Protein AF-0000000078754765 (afdb_homodimer)

Organism: Turneriella parva (strain ATCC BAA-1111 / DSM 21527 / NCTC 11395 / H) (NCBI:txid869212)

Foldseek 3Di:
DEEEEAQQLVCCCLPVVDPVNDDPPPYAYAYEPVNLVVNLVVLVVCVVVVVDDPVCSVVSNVVVVVVVVRYHYDYQDPQLQVQLVDDAPDDDDSRLSSRLSVQVVCCVVVVDQYEYEHPDPRSCVRNVVVVHHYD/DEEEEAQQLVCCCLVVVDPPNDDPPPYAYAFEPVNLVVNLVVLVVCVVVVVDDPVCSVVSNVVVVVVVVRYHYDYQDPQLQVQLVDDAPDDDDSSLSSRLSVQVVCCVVVVDQYEYEHPDPRSCVRNVVVVHHYD

Secondary structure (DSSP, 8-state):
-EEEE-HHHHHHHHHH--GGGPPPTTPEEEEETHHHHHHHHHHHHHHHTTSS-HHHHHHHHHHHHHHHTTSEEEP--HHHHHHHHSPPSS---HHHHHHHHHHHHHHHHHTS-EEEE-S-HHHHHHHHHTT-EE-/-EEEE-HHHHHHHHHH--GGGPPPTTPEEEEETHHHHHHHHHHHHHHHTTSS-HHHHHHHHHHHHHHHTTSEEEP--HHHHHHHHSPPSS---HHHHHHHHHHHHHHHHHTS-EEEE-S-HHHHHHHHHTT-EE-

pLDDT: mean 93.88, std 7.84, range [54.88, 98.81]

Nearest PDB structures (foldseek):
  2fe1-assembly1_A-2  TM=8.273E-01  e=2.161E-06  Pyrobaculum aerophilum str. IM2
  5ed0-assembly2_B  TM=6.847E-01  e=3.605E-04  Shigella flexneri
  8rdd-assembly1_B  TM=5.876E-01  e=6.780E-04  Saccharomyces cerevisiae S288C
  8rd3-assembly1_B  TM=5.410E-01  e=1.541E-03  Saccharomyces cerevisiae S288C
  7vwo-assembly3_I  TM=6.735E-01  e=4.116E-02  Mycobacterium tuberculosis H37Rv

Solvent-accessible surface area (backbone atoms only — not comparable to full-atom values): 14504 Å² total; per-residue (Å²): 96,40,32,32,49,45,47,57,33,52,50,43,37,70,74,60,70,44,74,85,65,64,71,65,88,82,44,47,43,32,36,44,55,60,39,56,20,44,47,41,31,51,50,43,43,36,40,74,67,63,74,42,52,75,68,50,49,54,52,51,51,54,50,49,51,58,54,53,73,68,38,50,65,34,74,56,42,68,68,36,48,52,50,28,36,47,87,63,98,50,78,52,53,52,71,50,24,44,52,49,29,45,49,52,50,49,31,65,74,67,69,49,77,43,31,37,32,51,72,43,67,68,54,48,52,48,37,45,76,70,72,34,46,69,82,96,40,33,33,49,44,47,55,34,53,50,43,39,69,72,59,69,44,76,84,67,65,70,64,89,82,45,47,42,31,37,42,55,60,38,56,19,42,46,42,30,52,50,45,43,36,40,75,68,62,75,41,51,72,68,51,50,53,52,50,52,52,51,49,52,58,53,55,74,67,37,50,66,35,74,56,42,67,69,35,48,52,49,28,36,46,88,62,99,51,79,53,53,53,70,50,26,42,52,49,29,45,50,52,48,48,29,63,74,66,70,50,78,44,31,38,32,50,71,42,66,68,55,45,52,46,38,44,75,70,72,33,47,70,82

Sequence (270 aa):
MKVYIDSSWLLRVMLRQSTVAALPPGAEVYSSLLLNVECRRTLDRHHQRRLISDESYVSIGQQLQQYLDQVNMLDLSSDIVSRAAEPFFLPVGTLDALHLATALKIREVENEVLHLATFDDELALVARAHDLRVIMKVYIDSSWLLRVMLRQSTVAALPPGAEVYSSLLLNVECRRTLDRHHQRRLISDESYVSIGQQLQQYLDQVNMLDLSSDIVSRAAEPFFLPVGTLDALHLATALKIREVENEVLHLATFDDELALVARAHDLRVI

InterPro domains:
  IPR002716 PIN domain [PF01850] (4-128)
  IPR029060 PIN-like domain superfamily [SSF88723] (1-124)

Structure (mmCIF, N/CA/C/O backbone):
data_AF-0000000078754765-model_v1
#
loop_
_entity.id
_entity.type
_entity.pdbx_description
1 polymer 'PIN domain-containing protein'
#
loop_
_atom_site.group_PDB
_atom_site.id
_atom_site.type_symbol
_atom_site.label_atom_id
_atom_site.label_alt_id
_atom_site.label_comp_id
_atom_site.label_asym_id
_atom_site.label_entity_id
_atom_site.label_seq_id
_atom_site.pdbx_PDB_ins_code
_atom_site.Cartn_x
_atom_site.Cartn_y
_atom_site.Cartn_z
_atom_site.occupancy
_atom_site.B_iso_or_equiv
_atom_site.auth_seq_id
_atom_site.auth_comp_id
_atom_site.auth_asym_id
_atom_site.auth_atom_id
_atom_site.pdbx_PDB_model_num
ATOM 1 N N . MET A 1 1 ? 5.602 -26.781 -5.543 1 93.12 1 MET A N 1
ATOM 2 C CA . MET A 1 1 ? 5.875 -25.484 -6.164 1 93.12 1 MET A CA 1
ATOM 3 C C . MET A 1 1 ? 5.352 -24.344 -5.297 1 93.12 1 MET A C 1
ATOM 5 O O . MET A 1 1 ? 4.258 -24.438 -4.738 1 93.12 1 MET A O 1
ATOM 9 N N . LYS A 1 2 ? 6.219 -23.422 -4.934 1 96.44 2 LYS A N 1
ATOM 10 C CA . LYS A 1 2 ? 5.781 -22.266 -4.156 1 96.44 2 LYS A CA 1
ATOM 11 C C . LYS A 1 2 ? 5.461 -21.094 -5.062 1 96.44 2 LYS A C 1
ATOM 13 O O . LYS A 1 2 ? 6.242 -20.766 -5.961 1 96.44 2 LYS A O 1
ATOM 18 N N . VAL A 1 3 ? 4.258 -20.469 -4.805 1 97 3 VAL A N 1
ATOM 19 C CA . VAL A 1 3 ? 3.789 -19.422 -5.699 1 97 3 VAL A CA 1
ATOM 20 C C . VAL A 1 3 ? 3.346 -18.203 -4.879 1 97 3 VAL A C 1
ATOM 22 O O . VAL A 1 3 ? 2.641 -18.359 -3.877 1 97 3 VAL A O 1
ATOM 25 N N . TYR A 1 4 ? 3.818 -17.141 -5.254 1 98.25 4 TYR A N 1
ATOM 26 C CA . TYR A 1 4 ? 3.303 -15.867 -4.746 1 98.25 4 TYR A CA 1
ATOM 27 C C . TYR A 1 4 ? 2.271 -15.281 -5.703 1 98.25 4 TYR A C 1
ATOM 29 O O . TYR A 1 4 ? 2.512 -15.188 -6.906 1 98.25 4 TYR A O 1
ATOM 37 N N . ILE A 1 5 ? 1.12 -14.852 -5.164 1 97.56 5 ILE A N 1
ATOM 38 C CA . ILE A 1 5 ? 0.094 -14.266 -6.02 1 97.56 5 ILE A CA 1
ATOM 39 C C . ILE A 1 5 ? -0.156 -12.82 -5.613 1 97.56 5 ILE A C 1
ATOM 41 O O . ILE A 1 5 ? -0.096 -12.477 -4.43 1 97.56 5 ILE A O 1
ATOM 45 N N . ASP A 1 6 ? -0.347 -11.938 -6.609 1 97.62 6 ASP A N 1
ATOM 46 C CA . ASP A 1 6 ? -0.77 -10.57 -6.336 1 97.62 6 ASP A CA 1
ATOM 47 C C . ASP A 1 6 ? -2.252 -10.375 -6.648 1 97.62 6 ASP A C 1
ATOM 49 O O . ASP A 1 6 ? -2.953 -11.344 -6.961 1 97.62 6 ASP A O 1
ATOM 53 N N . SER A 1 7 ? -2.732 -9.156 -6.57 1 97.06 7 SER A N 1
ATOM 54 C CA . SER A 1 7 ? -4.164 -8.906 -6.699 1 97.06 7 SER A CA 1
ATOM 55 C C . SER A 1 7 ? -4.625 -9.062 -8.141 1 97.06 7 SER A C 1
ATOM 57 O O . SER A 1 7 ? -5.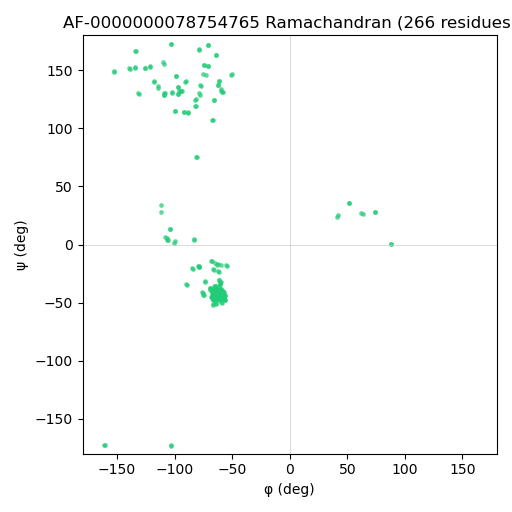762 -9.469 -8.398 1 97.06 7 SER A O 1
ATOM 59 N N . SER A 1 8 ? -3.746 -8.758 -9.078 1 95.62 8 SER A N 1
ATOM 60 C CA . SER A 1 8 ? -4.148 -8.914 -10.469 1 95.62 8 SER A CA 1
ATOM 61 C C . SER A 1 8 ? -4.449 -10.375 -10.797 1 95.62 8 SER A C 1
ATOM 63 O O . SER A 1 8 ? -5.375 -10.664 -11.555 1 95.62 8 SER A O 1
ATOM 65 N N . TRP A 1 9 ? -3.691 -11.281 -10.289 1 95.62 9 TRP A N 1
ATOM 66 C CA . TRP A 1 9 ? -3.916 -12.711 -10.5 1 95.62 9 TRP A CA 1
ATOM 67 C C . TRP A 1 9 ? -5.207 -13.164 -9.828 1 95.62 9 TRP A C 1
ATOM 69 O O . TRP A 1 9 ? -6.059 -13.789 -10.461 1 95.62 9 TRP A O 1
ATOM 79 N N . LEU A 1 10 ? -5.363 -12.852 -8.562 1 94.75 10 LEU A N 1
ATOM 80 C CA . LEU A 1 10 ? -6.504 -13.344 -7.797 1 94.75 10 LEU A CA 1
ATOM 81 C C . LEU A 1 10 ? -7.809 -12.789 -8.359 1 94.75 10 LEU A C 1
ATOM 83 O O . LEU A 1 10 ? -8.789 -13.523 -8.5 1 94.75 10 LEU A O 1
ATOM 87 N N . LEU A 1 11 ? -7.852 -11.516 -8.688 1 93 11 LEU A N 1
ATOM 88 C CA . LEU A 1 11 ? -9.062 -10.891 -9.203 1 93 11 LEU A CA 1
ATOM 89 C C . LEU A 1 11 ? -9.445 -11.484 -10.555 1 93 11 LEU A C 1
ATOM 91 O O . LEU A 1 11 ? -10.633 -11.633 -10.859 1 93 11 LEU A O 1
ATOM 95 N N . ARG A 1 12 ? -8.414 -11.742 -11.328 1 90.19 12 ARG A N 1
ATOM 96 C CA . ARG A 1 12 ? -8.711 -12.391 -12.602 1 90.19 12 ARG A CA 1
ATOM 97 C C . ARG A 1 12 ? -9.352 -13.758 -12.383 1 90.19 12 ARG A C 1
ATOM 99 O O . ARG A 1 12 ? -10.312 -14.109 -13.07 1 90.19 12 ARG A O 1
ATOM 106 N N . VAL A 1 13 ? -8.812 -14.531 -11.484 1 87.31 13 VAL A N 1
ATOM 107 C CA . VAL A 1 13 ? -9.336 -15.859 -11.18 1 87.31 13 VAL A CA 1
ATOM 108 C C . VAL A 1 13 ? -10.773 -15.742 -10.672 1 87.31 13 VAL A C 1
ATOM 110 O O . VAL A 1 13 ? -11.648 -16.5 -11.094 1 87.31 13 VAL A O 1
ATOM 113 N N . MET A 1 14 ? -11.039 -14.797 -9.844 1 84.25 14 MET A N 1
ATOM 114 C CA . MET A 1 14 ? -12.344 -14.648 -9.203 1 84.25 14 MET A CA 1
ATOM 115 C C . MET A 1 14 ? -13.375 -14.078 -10.172 1 84.25 14 MET A C 1
ATOM 117 O O . MET A 1 14 ? -14.531 -14.508 -10.18 1 84.25 14 MET A O 1
ATOM 121 N N . LEU A 1 15 ? -13.031 -13.117 -10.992 1 80.81 15 LEU A N 1
ATOM 122 C CA . LEU A 1 15 ? -13.984 -12.383 -11.812 1 80.81 15 LEU A CA 1
ATOM 123 C C . LEU A 1 15 ? -14.172 -13.062 -13.164 1 80.81 15 LEU A C 1
ATOM 125 O O . LEU A 1 15 ? -15.242 -12.961 -13.773 1 80.81 15 LEU A O 1
ATOM 129 N N . ARG A 1 16 ? -13.117 -13.688 -13.727 1 73.38 16 ARG A N 1
ATOM 130 C CA . ARG A 1 16 ? -13.25 -14.227 -15.078 1 73.38 16 ARG A CA 1
ATOM 131 C C . ARG A 1 16 ? -13.492 -15.734 -15.039 1 73.38 16 ARG A C 1
ATOM 133 O O . ARG A 1 16 ? -13.844 -16.328 -16.062 1 73.38 16 ARG A O 1
ATOM 140 N N . GLN A 1 17 ? -13.555 -16.25 -13.945 1 64.88 17 GLN A N 1
ATOM 141 C CA . GLN A 1 17 ? -13.719 -17.703 -13.797 1 64.88 17 GLN A CA 1
ATOM 142 C C . GLN A 1 17 ? -12.844 -18.453 -14.789 1 64.88 17 GLN A C 1
ATOM 144 O O . GLN A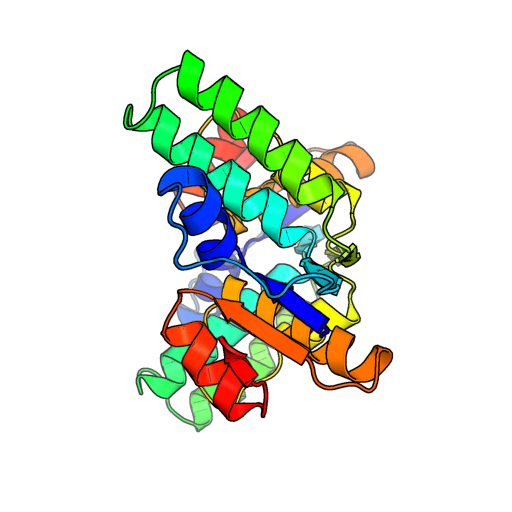 1 17 ? -13.297 -19.406 -15.422 1 64.88 17 GLN A O 1
ATOM 149 N N . SER A 1 18 ? -11.75 -17.672 -15.141 1 60.91 18 SER A N 1
ATOM 150 C CA . SER A 1 18 ? -10.914 -18.188 -16.219 1 60.91 18 SER A CA 1
ATOM 151 C C . SER A 1 18 ? -9.984 -19.281 -15.719 1 60.91 18 SER A C 1
ATOM 153 O O . SER A 1 18 ? -9.5 -19.219 -14.578 1 60.91 18 SER A O 1
ATOM 155 N N . THR A 1 19 ? -9.984 -20.422 -16.469 1 58.34 19 THR A N 1
ATOM 156 C CA . THR A 1 19 ? -9.086 -21.562 -16.266 1 58.34 19 THR A CA 1
ATOM 157 C C . THR A 1 19 ? -7.633 -21.141 -16.484 1 58.34 19 THR A C 1
ATOM 159 O O . THR A 1 19 ? -6.711 -21.859 -16.094 1 58.34 19 THR A O 1
ATOM 162 N N . VAL A 1 20 ? -7.363 -20.047 -17.094 1 55.47 20 VAL A N 1
ATOM 163 C CA . VAL A 1 20 ? -6.023 -19.625 -17.484 1 55.47 20 VAL A CA 1
ATOM 164 C C . VAL A 1 20 ? -5.168 -19.391 -16.234 1 55.47 20 VAL A C 1
ATOM 166 O O . VAL A 1 20 ? -3.955 -19.594 -16.266 1 55.47 20 VAL A O 1
ATOM 169 N N . ALA A 1 21 ? -5.816 -19.281 -15.109 1 61 21 ALA A N 1
ATOM 170 C CA . ALA A 1 21 ? -5.043 -18.844 -13.953 1 61 21 ALA A CA 1
ATOM 171 C C . ALA A 1 21 ? -4.902 -19.953 -12.922 1 61 21 ALA A C 1
ATOM 173 O O . ALA A 1 21 ? -4.582 -19.703 -11.758 1 61 21 ALA A O 1
ATOM 174 N N . ALA A 1 22 ? -4.953 -21.109 -13.508 1 77.12 22 ALA A N 1
ATOM 175 C CA . ALA A 1 22 ? -4.898 -22.203 -12.547 1 77.12 22 ALA A CA 1
ATOM 176 C C . ALA A 1 22 ? -3.461 -22.484 -12.117 1 77.12 22 ALA A C 1
ATOM 178 O O . ALA A 1 22 ? -2.547 -22.469 -12.945 1 77.12 22 ALA A O 1
ATOM 179 N N . LEU A 1 23 ? -3.27 -22.453 -10.789 1 86.62 23 LEU A N 1
ATOM 180 C CA . LEU A 1 23 ? -1.976 -22.828 -10.227 1 86.62 23 LEU A CA 1
ATOM 181 C C . LEU A 1 23 ? -1.794 -24.344 -10.258 1 86.62 23 LEU A C 1
ATOM 183 O O . LEU A 1 23 ? -2.775 -25.094 -10.273 1 86.62 23 LEU A O 1
ATOM 187 N N . PRO A 1 24 ? -0.55 -24.875 -10.453 1 85.12 24 PRO A N 1
ATOM 188 C CA . PRO A 1 24 ? -0.319 -26.328 -10.406 1 85.12 24 PRO A CA 1
ATOM 189 C C . PRO A 1 24 ? -0.904 -26.969 -9.148 1 85.12 24 PRO A C 1
ATOM 191 O O . PRO A 1 24 ? -0.916 -26.359 -8.078 1 85.12 24 PRO A O 1
ATOM 194 N N . PRO A 1 25 ? -1.354 -28.203 -9.359 1 87.88 25 PRO A N 1
ATOM 195 C CA . PRO A 1 25 ? -1.871 -28.906 -8.188 1 87.88 25 PRO A CA 1
ATOM 196 C C . PRO A 1 25 ? -0.832 -29.047 -7.078 1 87.88 25 PRO A C 1
ATOM 198 O O . PRO A 1 25 ? 0.334 -29.344 -7.352 1 87.88 25 PRO A O 1
ATOM 201 N N . GLY A 1 26 ? -1.187 -28.719 -5.848 1 90.81 26 GLY A N 1
ATOM 202 C CA . GLY A 1 26 ? -0.312 -28.875 -4.695 1 90.81 26 GLY A CA 1
ATOM 203 C C . GLY A 1 26 ? 0.581 -27.672 -4.457 1 90.81 26 GLY A C 1
ATOM 204 O O . GLY A 1 26 ? 1.406 -27.688 -3.541 1 90.81 26 GLY A O 1
ATOM 205 N N . ALA A 1 27 ? 0.425 -26.719 -5.277 1 94.12 27 ALA A N 1
ATOM 206 C CA . ALA A 1 27 ? 1.229 -25.516 -5.082 1 94.12 27 ALA A CA 1
ATOM 207 C C . ALA A 1 27 ? 0.952 -24.891 -3.719 1 94.12 27 ALA A C 1
ATOM 209 O O . ALA A 1 27 ? -0.197 -24.828 -3.275 1 94.12 27 ALA A O 1
ATOM 210 N N . GLU A 1 28 ? 1.982 -24.531 -3.014 1 96.56 28 GLU A N 1
ATOM 211 C CA . GLU A 1 28 ? 1.849 -23.703 -1.819 1 96.56 28 GLU A CA 1
ATOM 212 C C . GLU A 1 28 ? 1.755 -22.219 -2.184 1 96.56 28 GLU A C 1
ATOM 214 O O . GLU A 1 28 ? 2.697 -21.656 -2.74 1 96.56 28 GLU A O 1
ATOM 219 N N . VAL A 1 29 ? 0.674 -21.641 -1.828 1 97.12 29 VAL A N 1
ATOM 220 C CA . VAL A 1 29 ? 0.381 -20.281 -2.289 1 97.12 29 VAL A CA 1
ATOM 221 C C . VAL A 1 29 ? 0.662 -19.281 -1.168 1 97.12 29 VAL A C 1
ATOM 223 O O . VAL A 1 29 ? 0.226 -19.484 -0.031 1 97.12 29 VAL A O 1
ATOM 226 N N . TYR A 1 30 ? 1.405 -18.234 -1.509 1 98.25 30 TYR A N 1
ATOM 227 C CA . TYR A 1 30 ? 1.766 -17.156 -0.587 1 98.25 30 TYR A CA 1
ATOM 228 C C . TYR A 1 30 ? 1.273 -15.812 -1.099 1 98.25 30 TYR A C 1
ATOM 230 O O . TYR A 1 30 ? 1.104 -15.625 -2.305 1 98.25 30 TYR A O 1
ATOM 238 N N . SER A 1 31 ? 1.042 -14.938 -0.229 1 98.5 31 SER A N 1
ATOM 239 C CA . SER A 1 31 ? 0.838 -13.523 -0.531 1 98.5 31 SER A CA 1
ATOM 240 C C . SER A 1 31 ? 1.05 -12.656 0.706 1 98.5 31 SER A C 1
ATOM 242 O O . SER A 1 31 ? 1.635 -13.109 1.693 1 98.5 31 SER A O 1
ATOM 244 N N . SER A 1 32 ? 0.737 -11.414 0.57 1 98.38 32 SER A N 1
ATOM 245 C CA . SER A 1 32 ? 0.77 -10.453 1.666 1 98.38 32 SER A CA 1
ATOM 246 C C . SER A 1 32 ? -0.638 -10.039 2.082 1 98.38 32 SER A C 1
ATOM 248 O O . SER A 1 32 ? -1.575 -10.125 1.284 1 98.38 32 SER A O 1
ATOM 250 N N . LEU A 1 33 ? -0.738 -9.602 3.35 1 98.06 33 LEU A N 1
ATOM 251 C CA . LEU A 1 33 ? -2.02 -9.078 3.812 1 98.06 33 LEU A CA 1
ATOM 252 C C . LEU A 1 33 ? -2.518 -7.969 2.893 1 98.06 33 LEU A C 1
ATOM 254 O O . LEU A 1 33 ? -3.715 -7.684 2.852 1 98.06 33 LEU A O 1
ATOM 258 N N . LEU A 1 34 ? -1.624 -7.422 2.119 1 98.56 34 LEU A N 1
ATOM 259 C CA . LEU A 1 34 ? -1.952 -6.387 1.148 1 98.56 34 LEU A CA 1
ATOM 260 C C . LEU A 1 34 ? -2.969 -6.895 0.131 1 98.56 34 LEU A C 1
ATOM 262 O O . LEU A 1 34 ? -3.795 -6.125 -0.366 1 98.56 34 LEU A O 1
ATOM 266 N N . LEU A 1 35 ? -2.926 -8.141 -0.178 1 98.56 35 LEU A N 1
ATOM 267 C CA . LEU A 1 35 ? -3.787 -8.766 -1.176 1 98.56 35 LEU A CA 1
ATOM 268 C C . LEU A 1 35 ? -5.258 -8.547 -0.834 1 98.56 35 LEU A C 1
ATOM 270 O O . LEU A 1 35 ? -6.051 -8.164 -1.697 1 98.56 35 LEU A O 1
ATOM 274 N N . ASN A 1 36 ? -5.57 -8.797 0.422 1 98.19 36 ASN A N 1
ATOM 275 C CA . ASN A 1 36 ? -6.949 -8.617 0.864 1 98.19 36 ASN A CA 1
ATOM 276 C C . ASN A 1 36 ? -7.406 -7.172 0.696 1 98.19 36 ASN A C 1
ATOM 278 O O . ASN A 1 36 ? -8.516 -6.922 0.22 1 98.19 36 ASN A O 1
ATOM 282 N N . VAL A 1 37 ? -6.59 -6.219 1.079 1 98.69 37 VAL A N 1
ATOM 283 C CA . VAL A 1 37 ? -6.93 -4.809 0.956 1 98.69 37 VAL A CA 1
ATOM 284 C C . VAL A 1 37 ? -7.191 -4.465 -0.509 1 98.69 37 VAL A C 1
ATOM 286 O O . VAL A 1 37 ? -8.234 -3.898 -0.843 1 98.69 37 VAL A O 1
ATOM 289 N N . GLU A 1 38 ? -6.293 -4.852 -1.353 1 98.56 38 GLU A N 1
ATOM 290 C CA . GLU A 1 38 ? -6.383 -4.527 -2.773 1 98.56 38 GLU A CA 1
ATOM 291 C C . GLU A 1 38 ? -7.656 -5.102 -3.391 1 98.56 38 GLU A C 1
ATOM 293 O O . GLU A 1 38 ? -8.352 -4.414 -4.141 1 98.56 38 GLU A O 1
ATOM 298 N N . CYS A 1 39 ? -7.938 -6.301 -3.129 1 97.62 39 CYS A N 1
ATOM 299 C CA . CYS A 1 39 ? -9.109 -6.953 -3.709 1 97.62 39 CYS A CA 1
ATOM 300 C C . CYS A 1 39 ? -10.391 -6.328 -3.189 1 97.62 39 CYS A C 1
ATOM 302 O O . CYS A 1 39 ? -11.312 -6.055 -3.963 1 97.62 39 CYS A O 1
ATOM 304 N N . ARG A 1 40 ? -10.43 -6.055 -1.892 1 97.56 40 ARG A N 1
ATOM 305 C CA . ARG A 1 40 ? -11.633 -5.473 -1.302 1 97.56 40 ARG A CA 1
ATOM 306 C C . ARG A 1 40 ? -11.875 -4.062 -1.831 1 97.56 40 ARG A C 1
ATOM 308 O O . ARG A 1 40 ? -13.016 -3.688 -2.117 1 97.56 40 ARG A O 1
ATOM 315 N N . ARG A 1 41 ? -10.781 -3.332 -1.943 1 97.38 41 ARG A N 1
ATOM 316 C CA . ARG A 1 41 ? -10.914 -1.984 -2.486 1 97.38 41 ARG A CA 1
ATOM 317 C C . ARG A 1 41 ? -11.422 -2.021 -3.926 1 97.38 41 ARG A C 1
ATOM 319 O O . ARG A 1 41 ? -12.242 -1.189 -4.324 1 97.38 41 ARG A O 1
ATOM 326 N N . THR A 1 42 ? -10.914 -2.885 -4.727 1 95.88 42 THR A N 1
ATOM 327 C CA . THR A 1 42 ? -11.344 -3.035 -6.109 1 95.88 42 THR A CA 1
ATOM 328 C C . THR A 1 42 ? -12.828 -3.4 -6.176 1 95.88 42 THR A C 1
ATOM 330 O O . THR A 1 42 ? -13.57 -2.836 -6.98 1 95.88 42 THR A O 1
ATOM 333 N N . LEU A 1 43 ? -13.234 -4.316 -5.32 1 94.88 43 LEU A N 1
ATOM 334 C CA . LEU A 1 43 ? -14.633 -4.723 -5.277 1 94.88 43 LEU A CA 1
ATOM 335 C C . LEU A 1 43 ? -15.531 -3.553 -4.887 1 94.88 43 LEU A C 1
ATOM 337 O O . LEU A 1 43 ? -16.594 -3.346 -5.488 1 94.88 43 LEU A O 1
ATOM 341 N N . ASP A 1 44 ? -15.094 -2.77 -3.912 1 95.5 44 ASP A N 1
ATOM 342 C CA . ASP A 1 44 ? -15.836 -1.589 -3.488 1 95.5 44 ASP A CA 1
ATOM 343 C C . ASP A 1 44 ? -16.016 -0.611 -4.645 1 95.5 44 ASP A C 1
ATOM 345 O O . ASP A 1 44 ? -17.125 -0.091 -4.855 1 95.5 44 ASP A O 1
ATOM 349 N N . ARG A 1 45 ? -14.938 -0.429 -5.293 1 94.12 45 ARG A N 1
ATOM 350 C CA . ARG A 1 45 ? -14.977 0.505 -6.414 1 94.12 45 ARG A CA 1
ATOM 351 C C . ARG A 1 45 ? -15.914 0.006 -7.508 1 94.12 45 ARG A C 1
ATOM 353 O O . ARG A 1 45 ? -16.672 0.788 -8.094 1 94.12 45 ARG A O 1
ATOM 360 N N . HIS A 1 46 ? -15.828 -1.255 -7.82 1 93 46 HIS A N 1
ATOM 361 C CA . HIS A 1 46 ? -16.703 -1.84 -8.836 1 93 46 HIS A CA 1
ATOM 362 C C . HIS A 1 46 ? -18.156 -1.741 -8.43 1 93 46 HIS A C 1
ATOM 364 O O . HIS A 1 46 ? -19.031 -1.484 -9.273 1 93 46 HIS A O 1
ATOM 370 N N . HIS A 1 47 ? -18.375 -1.947 -7.156 1 94.38 47 HIS A N 1
ATOM 371 C CA . HIS A 1 47 ? -19.734 -1.858 -6.637 1 94.38 47 HIS A CA 1
ATOM 372 C C . HIS A 1 47 ? -20.25 -0.427 -6.703 1 94.38 47 HIS A C 1
ATOM 374 O O . HIS A 1 47 ? -21.375 -0.192 -7.16 1 94.38 47 HIS A O 1
ATOM 380 N N . GLN A 1 48 ? -19.5 0.493 -6.301 1 92.62 48 GLN A N 1
ATOM 381 C CA . GLN A 1 48 ? -19.875 1.904 -6.324 1 92.62 48 GLN A CA 1
ATOM 382 C C . GLN A 1 48 ? -20.188 2.367 -7.746 1 92.62 48 GLN A C 1
ATOM 384 O O . GLN A 1 48 ? -21.094 3.17 -7.957 1 92.62 48 GLN A O 1
ATOM 389 N N . ARG A 1 49 ? -19.375 1.822 -8.648 1 93.94 49 ARG A N 1
ATOM 390 C CA . ARG A 1 49 ? -19.531 2.203 -10.047 1 93.94 49 ARG A CA 1
ATOM 391 C C . ARG A 1 49 ? -20.641 1.396 -10.711 1 93.94 49 ARG A C 1
ATOM 393 O O . ARG A 1 49 ? -20.828 1.472 -11.93 1 93.94 49 ARG A O 1
ATOM 400 N N . ARG A 1 50 ? -21.328 0.6 -9.984 1 94.75 50 ARG A N 1
ATOM 401 C CA . ARG A 1 50 ? -22.469 -0.201 -10.422 1 94.75 50 ARG A CA 1
ATOM 402 C C . ARG A 1 50 ? -22.062 -1.19 -11.508 1 94.75 50 ARG A C 1
ATOM 404 O O . ARG A 1 50 ? -22.844 -1.508 -12.398 1 94.75 50 ARG A O 1
ATOM 411 N N . LEU A 1 51 ? -20.797 -1.541 -11.453 1 93.31 51 LEU A N 1
ATOM 412 C CA . LEU A 1 51 ? -20.297 -2.561 -12.367 1 93.31 51 LEU A CA 1
ATOM 413 C C . LEU A 1 51 ? -20.672 -3.957 -11.883 1 93.31 51 LEU A C 1
ATOM 415 O O . LEU A 1 51 ? -20.625 -4.922 -12.656 1 93.31 51 LEU A O 1
ATOM 419 N N . ILE A 1 52 ? -21 -4.082 -10.594 1 92.56 52 ILE A N 1
ATOM 420 C CA . ILE A 1 52 ? -21.516 -5.336 -10.047 1 92.56 52 ILE A CA 1
ATOM 421 C C . ILE A 1 52 ? -22.719 -5.051 -9.156 1 92.56 52 ILE A C 1
ATOM 423 O O . ILE A 1 52 ? -22.812 -3.986 -8.547 1 92.56 52 ILE A O 1
ATOM 427 N N . SER A 1 53 ? -23.609 -6.016 -9.047 1 95.5 53 SER A N 1
ATOM 428 C CA . SER A 1 53 ? -24.828 -5.875 -8.242 1 95.5 53 SER A CA 1
ATOM 429 C C . SER A 1 53 ? -24.531 -6.074 -6.758 1 95.5 53 SER A C 1
ATOM 431 O O . SER A 1 53 ? -23.453 -6.559 -6.395 1 95.5 53 SER A O 1
ATOM 433 N N . ASP A 1 54 ? -25.531 -5.707 -5.945 1 95.81 54 ASP A N 1
ATOM 434 C CA . ASP A 1 54 ? -25.422 -5.941 -4.508 1 95.81 54 ASP A CA 1
ATOM 435 C C . ASP A 1 54 ? -25.203 -7.422 -4.207 1 95.81 54 ASP A C 1
ATOM 437 O O . ASP A 1 54 ? -24.375 -7.777 -3.373 1 95.81 54 ASP A O 1
ATOM 441 N N . GLU A 1 55 ? -25.969 -8.219 -4.91 1 95.5 55 GLU A N 1
ATOM 442 C CA . GLU A 1 55 ? -25.875 -9.656 -4.711 1 95.5 55 GLU A CA 1
ATOM 443 C C . GLU A 1 55 ? -24.5 -10.188 -5.113 1 95.5 55 GLU A C 1
ATOM 445 O O . GLU A 1 55 ? -23.922 -11.008 -4.402 1 95.5 55 GLU A O 1
ATOM 450 N N . SER A 1 56 ? -24.016 -9.719 -6.238 1 93.44 56 SER A N 1
ATOM 451 C CA . SER A 1 56 ? -22.688 -10.117 -6.711 1 93.44 56 SER A CA 1
ATOM 452 C C . SER A 1 56 ? -21.594 -9.648 -5.758 1 93.44 56 SER A C 1
ATOM 454 O O . SER A 1 56 ? -20.641 -10.375 -5.504 1 93.44 56 SER A O 1
ATOM 456 N N . TYR A 1 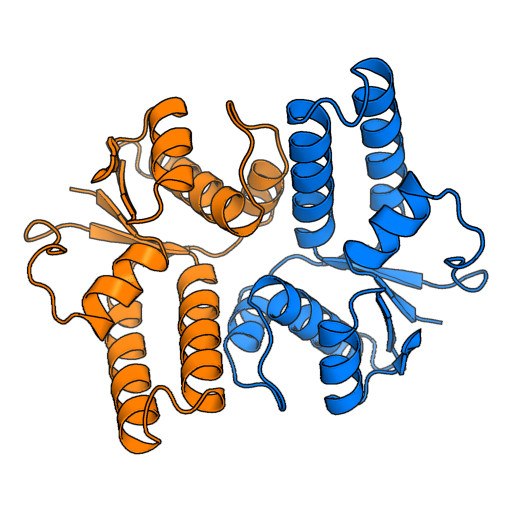57 ? -21.797 -8.453 -5.27 1 94.81 57 TYR A N 1
ATOM 457 C CA . TYR A 1 57 ? -20.844 -7.895 -4.32 1 94.81 57 TYR A CA 1
ATOM 458 C C . TYR A 1 57 ? -20.688 -8.805 -3.107 1 94.81 57 TYR A C 1
ATOM 460 O O . TYR A 1 57 ? -19.562 -9.117 -2.695 1 94.81 57 TYR A O 1
ATOM 468 N N . VAL A 1 58 ? -21.766 -9.242 -2.566 1 94.88 58 VAL A N 1
ATOM 469 C CA . VAL A 1 58 ? -21.766 -10.102 -1.386 1 94.88 58 VAL A CA 1
ATOM 470 C C . VAL A 1 58 ? -21.156 -11.453 -1.732 1 94.88 58 VAL A C 1
ATOM 472 O O . VAL A 1 58 ? -20.281 -11.961 -1.013 1 94.88 58 VAL A O 1
ATOM 475 N N . SER A 1 59 ? -21.594 -12 -2.803 1 95 59 SER A N 1
ATOM 476 C CA . SER A 1 59 ? -21.125 -13.328 -3.215 1 95 59 SER A CA 1
ATOM 477 C C . SER A 1 59 ? -19.641 -13.328 -3.506 1 95 59 SER A C 1
ATOM 479 O O . SER A 1 59 ? -18.906 -14.227 -3.061 1 95 59 SER A O 1
ATOM 481 N N . ILE A 1 60 ? -19.172 -12.32 -4.266 1 94 60 ILE A N 1
ATOM 482 C CA . ILE A 1 60 ? -17.766 -12.234 -4.613 1 94 60 ILE A CA 1
ATOM 483 C C . ILE A 1 60 ? -16.922 -12.016 -3.354 1 94 60 ILE A C 1
ATOM 485 O O . ILE A 1 60 ? -15.836 -12.57 -3.217 1 94 60 ILE A O 1
ATOM 489 N N . GLY A 1 61 ? -17.438 -11.188 -2.463 1 94.94 61 GLY A N 1
ATOM 490 C CA . GLY A 1 61 ? -16.766 -10.969 -1.192 1 94.94 61 GLY A CA 1
ATOM 491 C C . GLY A 1 61 ? -16.578 -12.242 -0.39 1 94.94 61 GLY A C 1
ATOM 492 O O . GLY A 1 61 ? -15.523 -12.445 0.215 1 94.94 61 GLY A O 1
ATOM 493 N N . GLN A 1 62 ? -17.609 -13.062 -0.389 1 95.5 62 GLN A N 1
ATOM 494 C CA . GLN A 1 62 ? -17.531 -14.336 0.316 1 95.5 62 GLN A CA 1
ATOM 495 C C . GLN A 1 62 ? -16.531 -15.273 -0.351 1 95.5 62 GLN A C 1
ATOM 497 O O . GLN A 1 62 ? -15.758 -15.953 0.331 1 95.5 62 GLN A O 1
ATOM 502 N N . GLN A 1 63 ? -16.516 -15.297 -1.616 1 93.69 63 GLN A N 1
ATOM 503 C CA . GLN A 1 63 ? -15.57 -16.109 -2.369 1 93.69 63 GLN A CA 1
ATOM 504 C C . GLN A 1 63 ? -14.133 -15.633 -2.127 1 93.69 63 GLN A C 1
ATOM 506 O O . GLN A 1 63 ? -13.227 -16.453 -1.979 1 93.69 63 GLN A O 1
ATOM 511 N N . LEU A 1 64 ? -13.984 -14.359 -2.123 1 95.75 64 LEU A N 1
ATOM 512 C CA . LEU A 1 64 ? -12.672 -13.789 -1.84 1 95.75 64 LEU A CA 1
ATOM 513 C C . LEU A 1 64 ? -12.148 -14.273 -0.492 1 95.75 64 LEU A C 1
ATOM 515 O O . LEU A 1 64 ? -11 -14.711 -0.391 1 95.75 64 LEU A O 1
ATOM 519 N N . GLN A 1 65 ? -12.984 -14.211 0.506 1 96.19 65 GLN A N 1
ATOM 520 C CA . GLN A 1 65 ? -12.578 -14.648 1.835 1 96.19 65 GLN A CA 1
ATOM 521 C C . GLN A 1 65 ? -12.172 -16.125 1.824 1 96.19 65 GLN A C 1
ATOM 523 O O . GLN A 1 65 ? -11.188 -16.5 2.457 1 96.19 65 GLN A O 1
ATOM 528 N N . GLN A 1 66 ? -12.891 -16.891 1.123 1 94.19 66 GLN A N 1
ATOM 529 C CA . GLN A 1 66 ? -12.586 -18.328 1.019 1 94.19 66 GLN A CA 1
ATOM 530 C C . GLN A 1 66 ? -11.227 -18.547 0.37 1 94.19 66 GLN A C 1
ATOM 532 O O . GLN A 1 66 ? -10.461 -19.422 0.799 1 94.19 66 GLN A O 1
ATOM 537 N N . TYR A 1 67 ? -10.938 -17.766 -0.615 1 92.38 67 TYR A N 1
ATOM 538 C CA . TYR A 1 67 ? -9.641 -17.875 -1.276 1 92.38 67 TYR A CA 1
ATOM 539 C C . TYR A 1 67 ? -8.516 -17.438 -0.349 1 92.38 67 TYR A C 1
ATOM 541 O O . TYR A 1 67 ? -7.496 -18.125 -0.228 1 92.38 67 TYR A O 1
ATOM 549 N N . LEU A 1 68 ? -8.734 -16.344 0.301 1 96.19 68 LEU A N 1
ATOM 550 C CA . LEU A 1 68 ? -7.715 -15.797 1.183 1 96.19 68 LEU A CA 1
ATOM 551 C C . LEU A 1 68 ? -7.383 -16.766 2.309 1 96.19 68 LEU A C 1
ATOM 553 O O . LEU A 1 68 ? -6.234 -16.844 2.758 1 96.19 68 LEU A O 1
ATOM 557 N N . ASP A 1 69 ? -8.359 -17.562 2.732 1 95.88 69 ASP A N 1
ATOM 558 C CA . ASP A 1 69 ? -8.188 -18.516 3.816 1 95.88 69 ASP A CA 1
ATOM 559 C C . ASP A 1 69 ? -7.23 -19.641 3.41 1 95.88 69 ASP A C 1
ATOM 561 O O . ASP A 1 69 ? -6.734 -20.375 4.262 1 95.88 69 ASP A O 1
ATOM 565 N N . GLN A 1 70 ? -6.945 -19.766 2.143 1 93.69 70 GLN A N 1
ATOM 566 C CA . GLN A 1 70 ? -6.125 -20.859 1.627 1 93.69 70 GLN A CA 1
ATOM 567 C C . GLN A 1 70 ? -4.734 -20.359 1.244 1 93.69 70 GLN A C 1
ATOM 569 O O . GLN A 1 70 ? -3.922 -21.125 0.716 1 93.69 70 GLN A O 1
ATOM 574 N N . VAL A 1 71 ? -4.461 -19.141 1.489 1 96.81 71 VAL A N 1
ATOM 575 C CA . VAL A 1 71 ? -3.203 -18.516 1.098 1 96.81 71 VAL A CA 1
ATOM 576 C C . VAL A 1 71 ? -2.348 -18.266 2.336 1 96.81 71 VAL A C 1
ATOM 578 O O . VAL A 1 71 ? -2.854 -17.812 3.367 1 96.81 71 VAL A O 1
ATOM 581 N N . ASN A 1 72 ? -1.083 -18.656 2.322 1 97.75 72 ASN A N 1
ATOM 582 C CA . ASN A 1 72 ? -0.145 -18.234 3.363 1 97.75 72 ASN A CA 1
ATOM 583 C C . ASN A 1 72 ? 0.136 -16.734 3.303 1 97.75 72 ASN A C 1
ATOM 585 O O . ASN A 1 72 ? 0.899 -16.281 2.451 1 97.75 72 ASN A O 1
ATOM 589 N N . MET A 1 73 ? -0.386 -16.031 4.227 1 97.88 73 MET A N 1
ATOM 590 C CA . MET A 1 73 ? -0.331 -14.57 4.203 1 97.88 73 MET A CA 1
ATOM 591 C C . MET A 1 73 ? 0.818 -14.062 5.062 1 97.88 73 MET A C 1
ATOM 593 O O . MET A 1 73 ? 0.959 -14.461 6.223 1 97.88 73 MET A O 1
ATOM 597 N N . LEU A 1 74 ? 1.581 -13.227 4.512 1 98.25 74 LEU A N 1
ATOM 598 C CA . LEU A 1 74 ? 2.607 -12.555 5.297 1 98.25 74 LEU A CA 1
ATOM 599 C C . LEU A 1 74 ? 2.143 -11.156 5.711 1 98.25 74 LEU A C 1
ATOM 601 O O . LEU A 1 74 ? 1.507 -10.453 4.926 1 98.25 74 LEU A O 1
ATOM 605 N N . ASP A 1 75 ? 2.588 -10.797 6.938 1 98.06 75 ASP A N 1
ATOM 606 C CA . ASP A 1 75 ? 2.43 -9.414 7.371 1 98.06 75 ASP A CA 1
ATOM 607 C C . ASP A 1 75 ? 3.369 -8.484 6.598 1 98.06 75 ASP A C 1
ATOM 609 O O . ASP A 1 75 ? 4.395 -8.93 6.074 1 98.06 75 ASP A O 1
ATOM 613 N N . LEU A 1 76 ? 2.916 -7.258 6.52 1 98.25 76 LEU A N 1
ATOM 614 C CA . LEU A 1 76 ? 3.826 -6.234 6.012 1 98.25 76 LEU A CA 1
ATOM 615 C C . LEU A 1 76 ? 4.777 -5.766 7.109 1 98.25 76 LEU A C 1
ATOM 617 O O . LEU A 1 76 ? 4.633 -4.656 7.633 1 98.25 76 LEU A O 1
ATOM 621 N N . SER A 1 77 ? 5.746 -6.617 7.398 1 97.88 77 SER A N 1
ATOM 622 C CA . SER A 1 77 ? 6.715 -6.309 8.445 1 97.88 77 SER A CA 1
ATOM 623 C C . SER A 1 77 ? 7.551 -5.086 8.078 1 97.88 77 SER A C 1
ATOM 625 O O . SER A 1 77 ? 7.602 -4.688 6.914 1 97.88 77 SER A O 1
ATOM 627 N N . SER A 1 78 ? 8.195 -4.531 9.102 1 97.69 78 SER A N 1
ATOM 628 C CA . SER A 1 78 ? 9.016 -3.342 8.875 1 97.69 78 SER A CA 1
ATOM 629 C C . SER A 1 78 ? 10.141 -3.621 7.883 1 97.69 78 SER A C 1
ATOM 631 O O . SER A 1 78 ? 10.508 -2.748 7.098 1 97.69 78 SER A O 1
ATOM 633 N N . ASP A 1 79 ? 10.672 -4.836 7.914 1 97.69 79 ASP A N 1
ATOM 634 C CA . ASP A 1 79 ? 11.75 -5.168 6.984 1 97.69 79 ASP A CA 1
ATOM 635 C C . ASP A 1 79 ? 11.234 -5.246 5.551 1 97.69 79 ASP A C 1
ATOM 637 O O . ASP A 1 79 ? 11.93 -4.855 4.613 1 97.69 79 ASP A O 1
ATOM 641 N N . ILE A 1 80 ? 10.023 -5.766 5.355 1 98.44 80 ILE A N 1
ATOM 642 C CA . ILE A 1 80 ? 9.422 -5.836 4.027 1 98.44 80 ILE A CA 1
ATOM 643 C C . ILE A 1 80 ? 9.141 -4.422 3.516 1 98.44 80 ILE A C 1
ATOM 645 O O . ILE A 1 80 ? 9.453 -4.102 2.367 1 98.44 80 ILE A O 1
ATOM 649 N N . VAL A 1 81 ? 8.578 -3.574 4.348 1 98.56 81 VAL A N 1
ATOM 650 C CA . VAL A 1 81 ? 8.25 -2.209 3.953 1 98.56 81 VAL A CA 1
ATOM 651 C C . VAL A 1 81 ? 9.531 -1.429 3.664 1 98.56 81 VAL A C 1
ATOM 653 O O . VAL A 1 81 ? 9.594 -0.669 2.693 1 98.56 81 VAL A O 1
ATOM 656 N N . SER A 1 82 ? 10.562 -1.652 4.461 1 97.56 82 SER A N 1
ATOM 657 C CA . SER A 1 82 ? 11.852 -1.003 4.234 1 97.56 82 SER A CA 1
ATOM 658 C C . SER A 1 82 ? 12.461 -1.439 2.908 1 97.56 82 SER A C 1
ATOM 660 O O . SER A 1 82 ? 12.992 -0.615 2.164 1 97.56 82 SER A O 1
ATOM 662 N N . ARG A 1 83 ? 12.375 -2.701 2.631 1 98.12 83 ARG A N 1
ATOM 663 C CA . ARG A 1 83 ? 12.891 -3.201 1.362 1 98.12 83 ARG A CA 1
ATOM 664 C C . ARG A 1 83 ? 12.141 -2.584 0.184 1 98.12 83 ARG A C 1
ATOM 666 O O . ARG A 1 83 ? 12.742 -2.299 -0.855 1 98.12 83 ARG A O 1
ATOM 673 N N . ALA A 1 84 ? 10.883 -2.436 0.316 1 98.69 84 ALA A N 1
ATOM 674 C CA . ALA A 1 84 ? 10.062 -1.861 -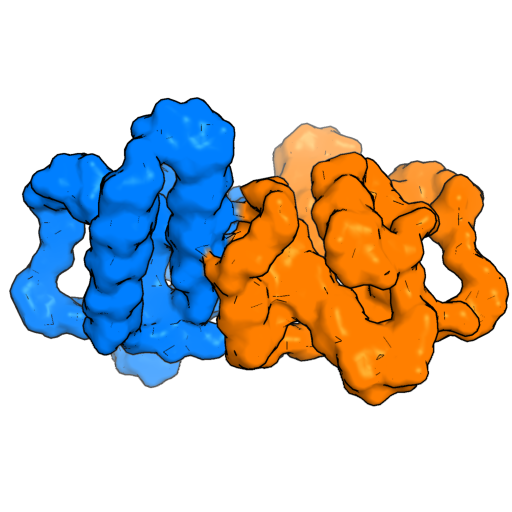0.749 1 98.69 84 ALA A CA 1
ATOM 675 C C . ALA A 1 84 ? 10.477 -0.424 -1.046 1 98.69 84 ALA A C 1
ATOM 677 O O . ALA A 1 84 ? 10.203 0.098 -2.129 1 98.69 84 ALA A O 1
ATOM 678 N N . ALA A 1 85 ? 11.102 0.21 -0.083 1 97.88 85 ALA A N 1
ATOM 679 C CA . ALA A 1 85 ? 11.531 1.596 -0.251 1 97.88 85 ALA A CA 1
ATOM 680 C C . ALA A 1 85 ? 12.883 1.67 -0.953 1 97.88 85 ALA A C 1
ATOM 682 O O . ALA A 1 85 ? 13.266 2.725 -1.465 1 97.88 85 ALA A O 1
ATOM 683 N N . GLU A 1 86 ? 13.625 0.615 -0.933 1 96.81 86 GLU A N 1
ATOM 684 C CA . GLU A 1 86 ? 14.93 0.568 -1.584 1 96.81 86 GLU A CA 1
ATOM 685 C C . GLU A 1 86 ? 14.789 0.467 -3.1 1 96.81 86 GLU A C 1
ATOM 687 O O . GLU A 1 86 ? 13.797 -0.074 -3.602 1 96.81 86 GLU A O 1
ATOM 692 N N . PRO A 1 87 ? 15.773 0.924 -3.801 1 93.88 87 PRO A N 1
ATOM 693 C CA . PRO A 1 87 ? 15.703 0.888 -5.262 1 93.88 87 PRO A CA 1
ATOM 694 C C . PRO A 1 87 ? 15.578 -0.532 -5.812 1 93.88 87 PRO A C 1
ATOM 696 O O . PRO A 1 87 ? 16.188 -1.461 -5.27 1 93.88 87 PRO A O 1
ATOM 699 N N . PHE A 1 88 ? 14.805 -0.674 -6.801 1 94 88 PHE A N 1
ATOM 700 C CA . PHE A 1 88 ? 14.75 -1.869 -7.637 1 94 88 PHE A CA 1
ATOM 701 C C . PHE A 1 88 ? 15.469 -1.636 -8.961 1 94 88 PHE A C 1
ATOM 703 O O . PHE A 1 88 ? 15.867 -0.511 -9.266 1 94 88 PHE A O 1
ATOM 710 N N . PHE A 1 89 ? 15.625 -2.643 -9.734 1 90.75 89 PHE A N 1
ATOM 711 C CA . PHE A 1 89 ? 16.344 -2.537 -11 1 90.75 89 PHE A CA 1
ATOM 712 C C . PHE A 1 89 ? 15.602 -1.618 -11.961 1 90.75 89 PHE A C 1
ATOM 714 O O . PHE A 1 89 ? 16.234 -0.892 -12.734 1 90.75 89 PHE A O 1
ATOM 721 N N . LEU A 1 90 ? 14.281 -1.671 -11.898 1 91.31 90 LEU A N 1
ATOM 722 C CA . LEU A 1 90 ? 13.391 -0.807 -12.672 1 91.31 90 LEU A CA 1
ATOM 723 C C . LEU A 1 90 ? 12.406 -0.091 -11.75 1 91.31 90 LEU A C 1
ATOM 725 O O . LEU A 1 90 ? 12.078 -0.592 -10.68 1 91.31 90 LEU A O 1
ATOM 729 N N . PRO A 1 91 ? 12 1.061 -12.219 1 90.94 91 PRO A N 1
ATOM 730 C CA . PRO A 1 91 ? 10.992 1.743 -11.406 1 90.94 91 PRO A CA 1
ATOM 731 C C . PRO A 1 91 ? 9.695 0.948 -11.281 1 90.94 91 PRO A C 1
ATOM 733 O O . PRO A 1 91 ? 9.266 0.313 -12.25 1 90.94 91 PRO A O 1
ATOM 736 N N . VAL A 1 92 ? 9.18 0.917 -10.117 1 95.75 92 VAL A N 1
ATOM 737 C CA . VAL A 1 92 ? 7.934 0.21 -9.852 1 95.75 92 VAL A CA 1
ATOM 738 C C . VAL A 1 92 ? 7.059 1.038 -8.914 1 95.75 92 VAL A C 1
ATOM 740 O O . VAL A 1 92 ? 7.566 1.84 -8.125 1 95.75 92 VAL A O 1
ATOM 743 N N . GLY A 1 93 ? 5.797 0.897 -9.008 1 96.69 93 GLY A N 1
ATOM 744 C CA . GLY A 1 93 ? 4.879 1.605 -8.133 1 96.69 93 GLY A CA 1
ATOM 745 C C . GLY A 1 93 ? 4.906 1.101 -6.703 1 96.69 93 GLY A C 1
ATOM 746 O O . GLY A 1 93 ? 5.508 0.062 -6.414 1 96.69 93 GLY A O 1
ATOM 747 N N . THR A 1 94 ? 4.25 1.792 -5.875 1 98.19 94 THR A N 1
ATOM 748 C CA . THR A 1 94 ? 4.297 1.522 -4.441 1 98.19 94 THR A CA 1
ATOM 749 C C . THR A 1 94 ? 3.721 0.144 -4.133 1 98.19 94 THR A C 1
ATOM 751 O O . THR A 1 94 ? 4.359 -0.664 -3.455 1 98.19 94 THR A O 1
ATOM 754 N N . LEU A 1 95 ? 2.531 -0.16 -4.633 1 98.31 95 LEU A N 1
ATOM 755 C CA . LEU A 1 95 ? 1.893 -1.438 -4.34 1 98.31 95 LEU A CA 1
ATOM 756 C C . LEU A 1 95 ? 2.693 -2.594 -4.93 1 98.31 95 LEU A C 1
ATOM 758 O O . LEU A 1 95 ? 2.887 -3.619 -4.273 1 98.31 95 LEU A O 1
ATOM 762 N N . ASP A 1 96 ? 3.221 -2.428 -6.102 1 98.12 96 ASP A N 1
ATOM 763 C CA . ASP A 1 96 ? 4.051 -3.445 -6.738 1 98.12 96 ASP A CA 1
ATOM 764 C C . ASP A 1 96 ? 5.344 -3.668 -5.957 1 98.12 96 ASP A C 1
ATOM 766 O O . ASP A 1 96 ? 5.812 -4.801 -5.828 1 98.12 96 ASP A O 1
ATOM 770 N N . ALA A 1 97 ? 5.922 -2.602 -5.469 1 98.56 97 ALA A N 1
ATOM 771 C CA . ALA A 1 97 ? 7.137 -2.699 -4.66 1 98.56 97 ALA A CA 1
ATOM 772 C C . ALA A 1 97 ? 6.902 -3.543 -3.412 1 98.56 97 ALA A C 1
ATOM 774 O O . ALA A 1 97 ? 7.754 -4.352 -3.031 1 98.56 97 ALA A O 1
ATOM 775 N N . LEU A 1 98 ? 5.781 -3.367 -2.822 1 98.81 98 LEU A N 1
ATOM 776 C CA . LEU A 1 98 ? 5.441 -4.129 -1.625 1 98.81 98 LEU A CA 1
ATOM 777 C C . LEU A 1 98 ? 5.25 -5.605 -1.956 1 98.81 98 LEU A C 1
ATOM 779 O O . LEU A 1 98 ? 5.707 -6.477 -1.213 1 98.81 98 LEU A O 1
ATOM 783 N N . HIS A 1 99 ? 4.562 -5.875 -3.033 1 98.81 99 HIS A N 1
ATOM 784 C CA . HIS A 1 99 ? 4.426 -7.258 -3.475 1 98.81 99 HIS A CA 1
ATOM 785 C C . HIS A 1 99 ? 5.785 -7.883 -3.762 1 98.81 99 HIS A C 1
ATOM 787 O O . HIS A 1 99 ? 6.055 -9.008 -3.338 1 98.81 99 HIS A O 1
ATOM 793 N N . LEU A 1 100 ? 6.602 -7.152 -4.445 1 98.56 100 LEU A N 1
ATOM 794 C CA . LEU A 1 100 ? 7.914 -7.664 -4.816 1 98.56 100 LEU A CA 1
ATOM 795 C C . LEU A 1 100 ? 8.773 -7.914 -3.578 1 98.56 100 LEU A C 1
ATOM 797 O O . LEU A 1 100 ? 9.391 -8.969 -3.455 1 98.56 100 LEU A O 1
ATOM 801 N N . ALA A 1 101 ? 8.82 -6.941 -2.676 1 98.69 101 ALA A N 1
ATOM 802 C CA . ALA A 1 101 ? 9.586 -7.086 -1.439 1 98.69 101 ALA A CA 1
ATOM 803 C C . ALA A 1 101 ? 9.117 -8.297 -0.643 1 98.69 101 ALA A C 1
ATOM 805 O O . ALA A 1 101 ? 9.93 -9.016 -0.058 1 98.69 101 ALA A O 1
ATOM 806 N N . THR A 1 102 ? 7.816 -8.516 -0.606 1 98.75 102 THR A N 1
ATOM 807 C CA . THR A 1 102 ? 7.27 -9.656 0.111 1 98.75 102 THR A CA 1
ATOM 808 C C . THR A 1 102 ? 7.695 -10.969 -0.553 1 98.75 102 THR A C 1
ATOM 810 O O . THR A 1 102 ? 8.125 -11.898 0.125 1 98.75 102 THR A O 1
ATOM 813 N N . ALA A 1 103 ? 7.559 -11.016 -1.864 1 98.56 103 ALA A N 1
ATOM 814 C CA . ALA A 1 103 ? 7.961 -12.211 -2.607 1 98.56 103 ALA A CA 1
ATOM 815 C C . ALA A 1 103 ? 9.438 -12.531 -2.375 1 98.56 103 ALA A C 1
ATOM 817 O O . ALA A 1 103 ? 9.805 -13.688 -2.164 1 98.56 103 ALA A O 1
ATOM 818 N N . LEU A 1 104 ? 10.258 -11.539 -2.371 1 97.69 104 LEU A N 1
ATOM 819 C CA . LEU A 1 104 ? 11.695 -11.719 -2.168 1 97.69 104 LEU A CA 1
ATOM 820 C C . LEU A 1 104 ? 11.984 -12.234 -0.764 1 97.69 104 LEU A C 1
ATOM 822 O O . LEU A 1 104 ? 12.859 -13.078 -0.578 1 97.69 104 LEU A O 1
ATOM 826 N N . LYS A 1 105 ? 11.242 -11.711 0.18 1 98 105 LYS A N 1
ATOM 827 C CA . LYS A 1 105 ? 11.398 -12.188 1.551 1 98 105 LYS A CA 1
ATOM 828 C C . LYS A 1 105 ? 11.047 -13.672 1.659 1 98 105 LYS A C 1
ATOM 830 O O . LYS A 1 105 ? 11.758 -14.438 2.311 1 98 105 LYS A O 1
ATOM 835 N N . ILE A 1 106 ? 9.953 -14.039 1.05 1 97.75 106 ILE A N 1
ATOM 836 C CA . ILE A 1 106 ? 9.516 -15.438 1.078 1 97.75 106 ILE A CA 1
ATOM 837 C C . ILE A 1 106 ? 10.578 -16.328 0.44 1 97.75 106 ILE A C 1
ATOM 839 O O . ILE A 1 106 ? 10.922 -17.375 0.977 1 97.75 106 ILE A O 1
ATOM 843 N N . ARG A 1 107 ? 11.07 -15.875 -0.716 1 96.81 107 ARG A N 1
ATOM 844 C CA . ARG A 1 107 ? 12.117 -16.641 -1.384 1 96.81 107 ARG A CA 1
ATOM 845 C C . ARG A 1 107 ? 13.32 -16.844 -0.464 1 96.81 107 ARG A C 1
ATOM 847 O O . ARG A 1 107 ? 13.883 -17.938 -0.406 1 96.81 107 ARG A O 1
ATOM 854 N N . GLU A 1 108 ? 13.688 -15.781 0.22 1 95.44 108 GLU A N 1
ATOM 855 C CA . GLU A 1 108 ? 14.82 -15.836 1.143 1 95.44 108 GLU A CA 1
ATOM 856 C C . GLU A 1 108 ? 14.562 -16.828 2.275 1 95.44 108 GLU A C 1
ATOM 858 O O . GLU A 1 108 ? 15.43 -17.641 2.604 1 95.44 108 GLU A O 1
ATOM 863 N N . VAL A 1 109 ? 13.422 -16.812 2.863 1 95.5 109 VAL A N 1
ATOM 864 C CA . VAL A 1 109 ? 13.094 -17.609 4.043 1 95.5 109 VAL A CA 1
ATOM 865 C C . VAL A 1 109 ? 12.891 -19.062 3.648 1 95.5 109 VAL A C 1
ATOM 867 O O . VAL A 1 109 ? 13.367 -19.969 4.336 1 95.5 109 VAL A O 1
ATOM 870 N N . GLU A 1 110 ? 12.18 -19.266 2.543 1 93.5 110 GLU A N 1
ATOM 871 C CA . GLU A 1 110 ? 11.844 -20.625 2.117 1 93.5 110 GLU A CA 1
ATOM 872 C C . GLU A 1 110 ? 13.023 -21.297 1.425 1 93.5 110 GLU A C 1
ATOM 874 O O . GLU A 1 110 ? 13.078 -22.531 1.322 1 93.5 110 GLU A O 1
ATOM 879 N N . ASN A 1 111 ? 13.977 -20.5 0.987 1 91.62 111 ASN A N 1
ATOM 880 C CA . ASN A 1 111 ? 15.18 -20.984 0.322 1 91.62 111 ASN A CA 1
ATOM 881 C C . ASN A 1 111 ? 14.852 -21.922 -0.828 1 91.62 111 ASN A C 1
ATOM 883 O O . ASN A 1 111 ? 15.438 -23 -0.938 1 91.62 111 ASN A O 1
ATOM 887 N N . GLU A 1 112 ? 13.797 -21.75 -1.59 1 91.25 112 GLU A N 1
ATOM 888 C CA . GLU A 1 112 ? 13.32 -22.469 -2.766 1 91.25 112 GLU A CA 1
ATOM 889 C C . GLU A 1 112 ? 12.898 -21.516 -3.873 1 91.25 112 GLU A C 1
ATOM 891 O O . GLU A 1 112 ? 12.766 -20.312 -3.643 1 91.25 112 GLU A O 1
ATOM 896 N N . VAL A 1 113 ? 12.75 -22.125 -4.996 1 93.75 113 VAL A N 1
ATOM 897 C CA . VAL A 1 113 ? 12.289 -21.328 -6.133 1 93.75 113 VAL A CA 1
ATOM 898 C C . VAL A 1 113 ? 10.867 -20.844 -5.887 1 93.75 113 VAL A C 1
ATOM 900 O O . VAL A 1 113 ? 9.984 -21.641 -5.535 1 93.75 113 VAL A O 1
ATOM 903 N N . LEU A 1 114 ? 10.688 -19.562 -5.957 1 96.19 114 LEU A N 1
ATOM 904 C CA . LEU A 1 114 ? 9.367 -18.953 -5.836 1 96.19 114 LEU A CA 1
ATOM 905 C C . LEU A 1 114 ? 8.898 -18.406 -7.176 1 96.19 114 LEU A C 1
ATOM 907 O O . LEU A 1 114 ? 9.648 -17.719 -7.875 1 96.19 114 LEU A O 1
ATOM 911 N N . HIS A 1 115 ? 7.715 -18.797 -7.535 1 96.88 115 HIS A N 1
ATOM 912 C CA . HIS A 1 115 ? 7.078 -18.25 -8.727 1 96.88 115 HIS A CA 1
ATOM 913 C C . HIS A 1 115 ? 6.121 -17.125 -8.375 1 96.88 115 HIS A C 1
ATOM 915 O O . HIS A 1 115 ? 5.406 -17.188 -7.375 1 96.88 115 HIS A O 1
ATOM 921 N N . LEU A 1 116 ? 6.195 -16.062 -9.141 1 97.69 116 LEU A N 1
ATOM 922 C CA . LEU A 1 116 ? 5.25 -14.969 -8.984 1 97.69 116 LEU A CA 1
ATOM 923 C C . LEU A 1 116 ? 4.141 -15.055 -10.031 1 97.69 116 LEU A C 1
ATOM 925 O O . LEU A 1 116 ? 4.406 -14.984 -11.234 1 97.69 116 LEU A O 1
ATOM 929 N N . ALA A 1 117 ? 2.939 -15.281 -9.602 1 96.69 117 ALA A N 1
ATOM 930 C CA . ALA A 1 117 ? 1.768 -15.258 -10.477 1 96.69 117 ALA A CA 1
ATOM 931 C C . ALA A 1 117 ? 1.135 -13.875 -10.508 1 96.69 117 ALA A C 1
ATOM 933 O O . ALA A 1 117 ? 0.597 -13.398 -9.508 1 96.69 117 ALA A O 1
ATOM 934 N N . THR A 1 118 ? 1.192 -13.25 -11.664 1 96.81 118 THR A N 1
ATOM 935 C CA . THR A 1 118 ? 0.669 -11.898 -11.805 1 96.81 118 THR A CA 1
ATOM 936 C C . THR A 1 118 ? 0.215 -11.641 -13.242 1 96.81 118 THR A C 1
ATOM 938 O O . THR A 1 118 ? 0.782 -12.203 -14.188 1 96.81 118 THR A O 1
ATOM 941 N N . PHE A 1 119 ? -0.788 -10.805 -13.43 1 95.19 119 PHE A N 1
ATOM 942 C CA . PHE A 1 119 ? -1.223 -10.367 -14.75 1 95.19 119 PHE A CA 1
ATOM 943 C C . PHE A 1 119 ? -0.841 -8.906 -14.984 1 95.19 119 PHE A C 1
ATOM 945 O O . PHE A 1 119 ? -1.289 -8.297 -15.961 1 95.19 119 PHE A O 1
ATOM 952 N N . ASP A 1 120 ? -0.115 -8.422 -14.031 1 96.12 120 ASP A N 1
ATOM 953 C CA . ASP A 1 120 ? 0.446 -7.082 -14.188 1 96.12 120 ASP A CA 1
ATOM 954 C C . ASP A 1 120 ? 1.803 -7.133 -14.883 1 96.12 120 ASP A C 1
ATOM 956 O O . ASP A 1 120 ? 2.799 -7.543 -14.289 1 96.12 120 ASP A O 1
ATOM 960 N N . ASP A 1 121 ? 1.876 -6.617 -16.062 1 96.75 121 ASP A N 1
ATOM 961 C CA . ASP A 1 121 ? 3.068 -6.703 -16.891 1 96.75 121 ASP A CA 1
ATOM 962 C C . ASP A 1 121 ? 4.234 -5.941 -16.266 1 96.75 121 ASP A C 1
ATOM 964 O O . ASP A 1 121 ? 5.391 -6.355 -16.406 1 96.75 121 ASP A O 1
ATOM 968 N N . GLU A 1 122 ? 3.955 -4.855 -15.648 1 95.5 122 GLU A N 1
ATOM 969 C CA . GLU A 1 122 ? 5.016 -4.078 -15.016 1 95.5 122 GLU A CA 1
ATOM 970 C C . GLU A 1 122 ? 5.633 -4.836 -13.844 1 95.5 122 GLU A C 1
ATOM 972 O O . GLU A 1 122 ? 6.855 -4.91 -13.727 1 95.5 122 GLU A O 1
ATOM 977 N N . LEU A 1 123 ? 4.801 -5.402 -12.984 1 97.75 123 LEU A N 1
ATOM 978 C CA . LEU A 1 123 ? 5.301 -6.195 -11.867 1 97.75 123 LEU A CA 1
ATOM 979 C C . LEU A 1 123 ? 6.059 -7.422 -12.367 1 97.75 123 LEU A C 1
ATOM 981 O O . LEU A 1 123 ? 7.117 -7.766 -11.836 1 97.75 123 LEU A O 1
ATOM 985 N N . ALA A 1 124 ? 5.535 -8.031 -13.438 1 97.81 124 ALA A N 1
ATOM 986 C CA . ALA A 1 124 ? 6.184 -9.203 -14.023 1 97.81 124 ALA A CA 1
ATOM 987 C C . ALA A 1 124 ? 7.598 -8.867 -14.492 1 97.81 124 ALA A C 1
ATOM 989 O O . ALA A 1 124 ? 8.539 -9.617 -14.227 1 97.81 124 ALA A O 1
ATOM 990 N N . LEU A 1 125 ? 7.695 -7.762 -15.148 1 97.31 125 LEU A N 1
ATOM 991 C CA . LEU A 1 125 ? 8.977 -7.336 -15.695 1 97.31 125 LEU A CA 1
ATOM 992 C C . LEU A 1 125 ? 10 -7.117 -14.578 1 97.31 125 LEU A C 1
ATOM 994 O O . LEU A 1 125 ? 11.125 -7.613 -14.656 1 97.31 125 LEU A O 1
ATOM 998 N N . VAL A 1 126 ? 9.641 -6.434 -13.562 1 97.25 126 VAL A N 1
ATOM 999 C CA . VAL A 1 126 ? 10.555 -6.121 -12.477 1 97.25 126 VAL A CA 1
ATOM 1000 C C . VAL A 1 126 ? 10.906 -7.395 -11.703 1 97.25 126 VAL A C 1
ATOM 1002 O O . VAL A 1 126 ? 12.039 -7.562 -11.25 1 97.25 126 VAL A O 1
ATOM 1005 N N . ALA A 1 127 ? 9.93 -8.266 -11.523 1 97.75 127 ALA A N 1
ATOM 1006 C CA . ALA A 1 127 ? 10.148 -9.539 -10.852 1 97.75 127 ALA A CA 1
ATOM 1007 C C . ALA A 1 127 ? 11.211 -10.359 -11.578 1 97.75 127 ALA A C 1
ATOM 1009 O O . ALA A 1 127 ? 12.109 -10.922 -10.945 1 97.75 127 ALA A O 1
ATOM 1010 N N . ARG A 1 128 ? 11.133 -10.43 -12.938 1 97.06 128 ARG A N 1
ATOM 1011 C CA . ARG A 1 128 ? 12.125 -11.156 -13.727 1 97.06 128 ARG A CA 1
ATOM 1012 C C . ARG A 1 128 ? 13.508 -10.555 -13.547 1 97.06 128 ARG A C 1
ATOM 1014 O O . ARG A 1 128 ? 14.5 -11.281 -13.453 1 97.06 128 ARG A O 1
ATOM 1021 N N . ALA A 1 129 ? 13.531 -9.258 -13.438 1 95.75 129 ALA A N 1
ATOM 1022 C CA . ALA A 1 129 ? 14.789 -8.555 -13.242 1 95.75 129 ALA A CA 1
ATOM 1023 C C . ALA A 1 129 ? 15.398 -8.898 -11.883 1 95.75 129 ALA A C 1
ATOM 1025 O O . ALA A 1 129 ? 16.609 -8.75 -11.68 1 95.75 129 ALA A O 1
ATOM 1026 N N . HIS A 1 130 ? 14.633 -9.367 -10.938 1 95.06 130 HIS A N 1
ATOM 1027 C CA . HIS A 1 130 ? 15.094 -9.766 -9.617 1 95.06 130 HIS A CA 1
ATOM 1028 C C . HIS A 1 130 ? 15.156 -11.281 -9.484 1 95.06 130 HIS A C 1
ATOM 1030 O O . HIS A 1 130 ? 15.102 -11.812 -8.375 1 95.06 130 HIS A O 1
ATOM 1036 N N . ASP A 1 131 ? 15.062 -11.969 -10.617 1 93 131 ASP A N 1
ATOM 1037 C CA . ASP A 1 131 ? 15.305 -13.398 -10.742 1 93 131 ASP A CA 1
ATOM 1038 C C . ASP A 1 131 ? 14.156 -14.211 -10.148 1 93 131 ASP A C 1
ATOM 1040 O O . ASP A 1 131 ? 14.375 -15.266 -9.555 1 93 131 ASP A O 1
ATOM 1044 N N . LEU A 1 132 ? 13.055 -13.625 -10.188 1 95.81 132 LEU A N 1
ATOM 1045 C CA . LEU A 1 132 ? 11.852 -14.406 -9.898 1 95.81 132 LEU A CA 1
ATOM 1046 C C . LEU A 1 132 ? 11.266 -14.992 -11.172 1 95.81 132 LEU A C 1
ATOM 1048 O O . LEU A 1 132 ? 11.266 -14.344 -12.219 1 95.81 132 LEU A O 1
ATOM 1052 N N . ARG A 1 133 ? 10.828 -16.172 -11.078 1 96.06 133 ARG A N 1
ATOM 1053 C CA . ARG A 1 133 ? 10.055 -16.75 -12.172 1 96.06 133 ARG A CA 1
ATOM 1054 C C . ARG A 1 133 ? 8.625 -16.234 -12.18 1 96.06 133 ARG A C 1
ATOM 1056 O O . ARG A 1 133 ? 8.016 -16.062 -11.117 1 96.06 133 ARG A O 1
ATOM 1063 N N . VAL A 1 134 ? 8.156 -15.906 -13.359 1 96.62 134 VAL A N 1
ATOM 1064 C CA . VAL A 1 134 ? 6.812 -15.344 -13.445 1 96.62 134 VAL A CA 1
ATOM 1065 C C . VAL A 1 134 ? 5.898 -16.297 -14.203 1 96.62 134 VAL A C 1
ATOM 1067 O O . VAL A 1 134 ? 6.297 -16.875 -15.227 1 96.62 134 VAL A O 1
ATOM 1070 N N . ILE A 1 135 ? 4.797 -16.453 -13.703 1 92.5 135 ILE A N 1
ATOM 1071 C CA . ILE A 1 135 ? 3.789 -17.266 -14.383 1 92.5 135 ILE A CA 1
ATOM 1072 C C . ILE A 1 135 ? 2.51 -16.453 -14.562 1 92.5 135 ILE A C 1
ATOM 1074 O O . ILE A 1 135 ? 2.24 -15.531 -13.789 1 92.5 135 ILE A O 1
ATOM 1078 N N . MET B 1 1 ? -0.629 20.031 18.719 1 92.88 1 MET B N 1
ATOM 1079 C CA . MET B 1 1 ? -1.462 19.562 17.625 1 92.88 1 MET B CA 1
ATOM 1080 C C . MET B 1 1 ? -0.859 18.312 16.984 1 92.88 1 MET B C 1
ATOM 1082 O O . MET B 1 1 ? 0.357 18.234 16.797 1 92.88 1 MET B O 1
ATOM 1086 N N . LYS B 1 2 ? -1.615 17.234 16.938 1 96.31 2 LYS B N 1
ATOM 1087 C CA . LYS B 1 2 ? -1.132 16.031 16.281 1 96.31 2 LYS B CA 1
ATOM 1088 C C . LYS B 1 2 ? -1.582 15.969 14.828 1 96.31 2 LYS B C 1
ATOM 1090 O O . LYS B 1 2 ? -2.752 16.203 14.523 1 96.31 2 LYS B O 1
ATOM 1095 N N . VAL B 1 3 ? -0.584 15.672 13.938 1 96.88 3 VAL B N 1
ATOM 1096 C CA . VAL B 1 3 ? -0.871 15.727 12.508 1 96.88 3 VAL B CA 1
ATOM 1097 C C . VAL B 1 3 ? -0.377 14.445 11.836 1 96.88 3 VAL B C 1
ATOM 1099 O O . VAL B 1 3 ? 0.742 13.992 12.094 1 96.88 3 VAL B O 1
ATOM 1102 N N . TYR B 1 4 ? -1.207 13.875 11.117 1 98.25 4 TYR B N 1
ATOM 1103 C CA . TYR B 1 4 ? -0.82 12.797 10.211 1 98.25 4 TYR B CA 1
ATOM 1104 C C . TYR B 1 4 ? -0.56 13.328 8.812 1 98.25 4 TYR B C 1
ATOM 1106 O O . TYR B 1 4 ? -1.376 14.07 8.258 1 98.25 4 TYR B O 1
ATOM 1114 N N . ILE B 1 5 ? 0.575 12.93 8.211 1 97.44 5 ILE B N 1
ATOM 1115 C CA . ILE B 1 5 ? 0.878 13.398 6.859 1 97.44 5 ILE B CA 1
ATOM 1116 C C . ILE B 1 5 ? 0.943 12.203 5.906 1 97.44 5 ILE B C 1
ATOM 1118 O O . ILE B 1 5 ? 1.394 11.125 6.285 1 97.44 5 ILE B O 1
ATOM 1122 N N . ASP B 1 6 ? 0.41 12.375 4.691 1 97.5 6 ASP B N 1
ATOM 1123 C CA . ASP B 1 6 ? 0.575 11.367 3.646 1 97.5 6 ASP B CA 1
ATOM 1124 C C . ASP B 1 6 ? 1.623 11.805 2.627 1 97.5 6 ASP B C 1
ATOM 1126 O O . ASP B 1 6 ? 2.285 12.828 2.807 1 97.5 6 ASP B O 1
ATOM 1130 N N . SER B 1 7 ? 1.763 11.062 1.558 1 96.94 7 SER B N 1
ATOM 1131 C CA . SER B 1 7 ? 2.844 11.312 0.61 1 96.94 7 SER B CA 1
ATOM 1132 C C . SER B 1 7 ? 2.566 12.562 -0.229 1 96.94 7 SER B C 1
ATOM 1134 O O . SER B 1 7 ? 3.494 13.266 -0.621 1 96.94 7 SER B O 1
ATOM 1136 N N . SER B 1 8 ? 1.305 12.812 -0.488 1 95.5 8 SER B N 1
ATOM 1137 C CA . SER B 1 8 ? 1.004 14.008 -1.276 1 95.5 8 SER B CA 1
ATOM 1138 C C . SER B 1 8 ? 1.438 15.273 -0.549 1 95.5 8 SER B C 1
ATOM 1140 O O . SER B 1 8 ? 1.921 16.219 -1.175 1 95.5 8 SER B O 1
ATOM 1142 N N . TRP B 1 9 ? 1.264 15.344 0.729 1 95.44 9 TRP B N 1
ATOM 1143 C CA . TRP B 1 9 ? 1.683 16.484 1.526 1 95.44 9 TRP B CA 1
ATOM 1144 C C . TRP B 1 9 ? 3.203 16.609 1.556 1 95.44 9 TRP B C 1
ATOM 1146 O O . TRP B 1 9 ? 3.756 17.672 1.267 1 95.44 9 TRP B O 1
ATOM 1156 N N . LEU B 1 10 ? 3.875 15.531 1.883 1 94.62 10 LEU B N 1
ATOM 1157 C CA . LEU B 1 10 ? 5.324 15.57 2.051 1 94.62 10 LEU B CA 1
ATOM 1158 C C . LEU B 1 10 ? 6.016 15.906 0.734 1 94.62 10 LEU B C 1
ATOM 1160 O O . LEU B 1 10 ? 6.941 16.719 0.704 1 94.62 10 LEU B O 1
ATOM 1164 N N . LEU B 1 11 ? 5.578 15.312 -0.36 1 92.94 11 LEU B N 1
ATOM 1165 C CA . LEU B 1 11 ? 6.195 15.539 -1.662 1 92.94 11 LEU B CA 1
ATOM 1166 C C . LEU B 1 11 ? 5.996 16.984 -2.109 1 92.94 11 LEU B C 1
ATOM 1168 O O . LEU B 1 11 ? 6.883 17.578 -2.74 1 92.94 11 LEU B O 1
ATOM 1172 N N . ARG B 1 12 ? 4.824 17.469 -1.798 1 89.94 12 ARG B N 1
ATOM 1173 C CA . ARG B 1 12 ? 4.598 18.875 -2.121 1 89.94 12 ARG B CA 1
ATOM 1174 C C . ARG B 1 12 ? 5.562 19.781 -1.357 1 89.94 12 ARG B C 1
ATOM 1176 O O . ARG B 1 12 ? 6.121 20.719 -1.923 1 89.94 12 ARG B O 1
ATOM 1183 N N . VAL B 1 13 ? 5.738 19.516 -0.096 1 86.94 13 VAL B N 1
ATOM 1184 C CA . VAL B 1 13 ? 6.641 20.297 0.744 1 86.94 13 VAL B CA 1
ATOM 1185 C C . VAL B 1 13 ? 8.07 20.203 0.215 1 86.94 13 VAL B C 1
ATOM 1187 O O . VAL B 1 13 ? 8.781 21.203 0.119 1 86.94 13 VAL B O 1
ATOM 1190 N N . MET B 1 14 ? 8.469 19.047 -0.168 1 84.12 14 MET B N 1
ATOM 1191 C CA . MET B 1 14 ? 9.844 18.781 -0.584 1 84.12 14 MET B CA 1
ATOM 1192 C C . MET B 1 14 ? 10.102 19.344 -1.982 1 84.12 14 MET B C 1
ATOM 1194 O O . MET B 1 14 ? 11.172 19.891 -2.25 1 84.12 14 MET B O 1
ATOM 1198 N N . LEU B 1 15 ? 9.18 19.203 -2.908 1 80.5 15 LEU B N 1
ATOM 1199 C CA . LEU B 1 15 ? 9.406 19.531 -4.312 1 80.5 15 LEU B CA 1
ATOM 1200 C C . LEU B 1 15 ? 9.07 21 -4.59 1 80.5 15 LEU B C 1
ATOM 1202 O O . LEU B 1 15 ? 9.648 21.609 -5.488 1 80.5 15 LEU B O 1
ATOM 1206 N N . ARG B 1 16 ? 8.062 21.562 -3.916 1 72.44 16 ARG B N 1
ATOM 1207 C CA . ARG B 1 16 ? 7.641 22.906 -4.262 1 72.44 16 ARG B CA 1
ATOM 1208 C C . ARG B 1 16 ? 8.234 23.938 -3.295 1 72.44 16 ARG B C 1
ATOM 1210 O O . ARG B 1 16 ? 8.148 25.141 -3.529 1 72.44 16 ARG B O 1
ATOM 1217 N N . GLN B 1 17 ? 8.977 23.516 -2.459 1 64.12 17 GLN B N 1
ATOM 1218 C CA . GLN B 1 17 ? 9.539 24.406 -1.445 1 64.12 17 GLN B CA 1
ATOM 1219 C C . GLN B 1 17 ? 8.492 25.391 -0.938 1 64.12 17 GLN B C 1
ATOM 1221 O O . GLN B 1 17 ? 8.789 26.578 -0.774 1 64.12 17 GLN B O 1
ATOM 1226 N N . SER B 1 18 ? 7.219 24.875 -1.148 1 59.56 18 SER B N 1
ATOM 1227 C CA . SER B 1 18 ? 6.121 25.797 -0.885 1 59.56 18 SER B CA 1
ATOM 1228 C C . SER B 1 18 ? 5.859 25.922 0.611 1 59.56 18 SER B C 1
ATOM 1230 O O . SER B 1 18 ? 6.012 24.969 1.364 1 59.56 18 SER B O 1
ATOM 1232 N N . THR B 1 19 ? 5.812 27.234 1.08 1 56.62 19 THR B N 1
ATOM 1233 C CA . THR B 1 19 ? 5.422 27.641 2.422 1 56.62 19 THR B CA 1
ATOM 1234 C C . THR B 1 19 ? 3.992 27.203 2.73 1 56.62 19 THR B C 1
ATOM 1236 O O . THR B 1 19 ? 3.574 27.203 3.889 1 56.62 19 THR B O 1
ATOM 1239 N N . VAL B 1 20 ? 3.217 26.875 1.769 1 54.88 20 VAL B N 1
ATOM 1240 C CA . VAL B 1 20 ? 1.788 26.609 1.931 1 54.88 20 VAL B CA 1
ATOM 1241 C C . VAL B 1 20 ? 1.577 25.406 2.834 1 54.88 20 VAL B C 1
ATOM 1243 O O . VAL B 1 20 ? 0.595 25.344 3.578 1 54.88 20 VAL B O 1
ATOM 1246 N N . ALA B 1 21 ? 2.629 24.625 2.99 1 60.38 21 ALA B N 1
ATOM 1247 C CA . ALA B 1 21 ? 2.371 23.359 3.664 1 60.38 21 ALA B CA 1
ATOM 1248 C C . ALA B 1 21 ? 3.035 23.312 5.035 1 60.38 21 ALA B C 1
ATOM 1250 O O . ALA B 1 21 ? 3.316 22.234 5.566 1 60.38 21 ALA B O 1
ATOM 1251 N N . ALA B 1 22 ? 3.037 24.484 5.562 1 75.75 22 ALA B N 1
ATOM 1252 C CA . ALA B 1 22 ? 3.725 24.484 6.852 1 75.75 22 ALA B CA 1
ATOM 1253 C C . ALA B 1 22 ? 2.797 24.016 7.969 1 75.75 22 ALA B C 1
ATOM 1255 O O . ALA B 1 22 ? 1.629 24.406 8.023 1 75.75 22 ALA B O 1
ATOM 1256 N N . LEU B 1 23 ? 3.268 22.969 8.664 1 85.88 23 LEU B N 1
ATOM 1257 C CA . LEU B 1 23 ? 2.549 22.516 9.844 1 85.88 23 LEU B CA 1
ATOM 1258 C C . LEU B 1 23 ? 2.727 23.484 11.008 1 85.88 23 LEU B C 1
ATOM 1260 O O . LEU B 1 23 ? 3.715 24.219 11.055 1 85.88 23 LEU B O 1
ATOM 1264 N N . PRO B 1 24 ? 1.717 23.688 11.898 1 84.25 24 PRO B N 1
ATOM 1265 C CA . PRO B 1 24 ? 1.875 24.562 13.062 1 84.25 24 PRO B CA 1
ATOM 1266 C C . PRO B 1 24 ? 3.131 24.234 13.875 1 84.25 24 PRO B C 1
ATOM 1268 O O . PRO B 1 24 ? 3.531 23.078 13.961 1 84.25 24 PRO B O 1
ATOM 1271 N N . PRO B 1 25 ? 3.682 25.328 14.414 1 87.31 25 PRO B N 1
ATOM 1272 C CA . PRO B 1 25 ? 4.855 25.078 15.258 1 87.31 25 PRO B CA 1
ATOM 1273 C C . PRO B 1 25 ? 4.559 24.141 16.422 1 87.31 25 PRO B C 1
ATOM 1275 O O . PRO B 1 25 ? 3.514 24.25 17.062 1 87.31 25 PRO B O 1
ATOM 1278 N N . GLY B 1 26 ? 5.383 23.125 16.625 1 90.5 26 GLY B N 1
ATOM 1279 C CA . GLY B 1 26 ? 5.25 22.203 17.75 1 90.5 26 GLY B CA 1
ATOM 1280 C C . GLY B 1 26 ? 4.344 21.031 17.453 1 90.5 26 GLY B C 1
ATOM 1281 O O . GLY B 1 26 ? 4.098 20.188 18.312 1 90.5 26 GLY B O 1
ATOM 1282 N N . ALA B 1 27 ? 3.848 21.016 16.281 1 93.88 27 ALA B N 1
ATOM 1283 C CA . ALA B 1 27 ? 2.99 19.891 15.906 1 93.88 27 ALA B CA 1
ATOM 1284 C C . ALA B 1 27 ? 3.746 18.562 16 1 93.88 27 ALA B C 1
ATOM 1286 O O . ALA B 1 27 ? 4.918 18.484 15.625 1 93.88 27 ALA B O 1
ATOM 1287 N N . GLU B 1 28 ? 3.145 17.594 16.625 1 96.44 28 GLU B N 1
ATOM 1288 C CA . GLU B 1 28 ? 3.648 16.234 16.562 1 96.44 28 GLU B CA 1
ATOM 1289 C C . GLU B 1 28 ? 3.207 15.531 15.273 1 96.44 28 GLU B C 1
ATOM 1291 O O . GLU B 1 28 ? 2.012 15.336 15.047 1 96.44 28 GLU B O 1
ATOM 129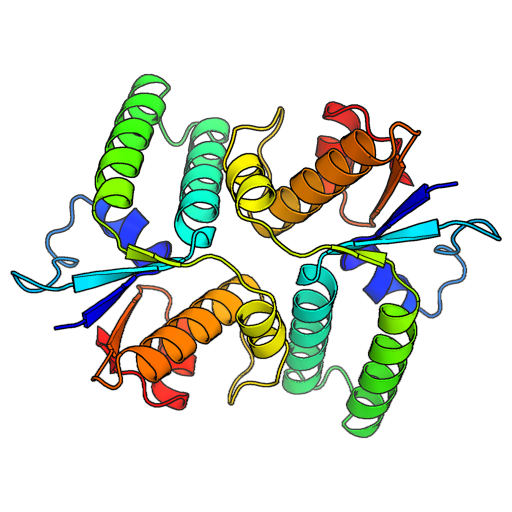6 N N . VAL B 1 29 ? 4.152 15.148 14.508 1 97 29 VAL B N 1
ATOM 1297 C CA . VAL B 1 29 ? 3.861 14.648 13.164 1 97 29 VAL B CA 1
ATOM 1298 C C . VAL B 1 29 ? 3.943 13.125 13.148 1 97 29 VAL B C 1
ATOM 1300 O O . VAL B 1 29 ? 4.91 12.547 13.648 1 97 29 VAL B O 1
ATOM 1303 N N . TYR B 1 30 ? 2.906 12.508 12.586 1 98.19 30 TYR B N 1
ATOM 1304 C CA . TYR B 1 30 ? 2.807 11.055 12.469 1 98.19 30 TYR B CA 1
ATOM 1305 C C . TYR B 1 30 ? 2.658 10.641 11.008 1 98.19 30 TYR B C 1
ATOM 1307 O O . TYR B 1 30 ? 2.168 11.422 10.18 1 98.19 30 TYR B O 1
ATOM 1315 N N . SER B 1 31 ? 3.074 9.484 10.703 1 98.5 31 SER B N 1
ATOM 1316 C CA . SER B 1 31 ? 2.77 8.805 9.445 1 98.5 31 SER B CA 1
ATOM 1317 C C . SER B 1 31 ? 3.006 7.305 9.555 1 98.5 31 SER B C 1
ATOM 1319 O O . SER B 1 31 ? 3.104 6.766 10.664 1 98.5 31 SER B O 1
ATOM 1321 N N . SER B 1 32 ? 2.918 6.645 8.461 1 98.38 32 SER B N 1
ATOM 1322 C CA . SER B 1 32 ? 3.219 5.223 8.359 1 98.38 32 SER B CA 1
ATOM 1323 C C . SER B 1 32 ? 4.5 4.98 7.57 1 98.38 32 SER B C 1
ATOM 1325 O O . SER B 1 32 ? 4.91 5.824 6.766 1 98.38 32 SER B O 1
ATOM 1327 N N . LEU B 1 33 ? 5.098 3.812 7.82 1 98 33 LEU B N 1
ATOM 1328 C CA . LEU B 1 33 ? 6.277 3.436 7.047 1 98 33 LEU B CA 1
ATOM 1329 C C . LEU B 1 33 ? 5.98 3.471 5.551 1 98 33 LEU B C 1
ATOM 1331 O O . LEU B 1 33 ? 6.898 3.588 4.734 1 98 33 LEU B O 1
ATOM 1335 N N . LEU B 1 34 ? 4.727 3.463 5.211 1 98.56 34 LEU B N 1
ATOM 1336 C CA . LEU B 1 34 ? 4.277 3.547 3.826 1 98.56 34 LEU B CA 1
ATOM 1337 C C . LEU B 1 34 ? 4.75 4.848 3.18 1 98.56 34 LEU B C 1
ATOM 1339 O O . LEU B 1 34 ? 5.02 4.883 1.978 1 98.56 34 LEU B O 1
ATOM 1343 N N . LEU B 1 35 ? 4.855 5.883 3.941 1 98.56 35 LEU B N 1
ATOM 1344 C CA . LEU B 1 35 ? 5.234 7.207 3.465 1 98.56 35 LEU B CA 1
ATOM 1345 C C . LEU B 1 35 ? 6.586 7.164 2.76 1 98.56 35 LEU B C 1
ATOM 1347 O O . LEU B 1 35 ? 6.734 7.711 1.663 1 98.56 35 LEU B O 1
ATOM 1351 N N . ASN B 1 36 ? 7.52 6.504 3.408 1 98.19 36 ASN B N 1
ATOM 1352 C CA . ASN B 1 36 ? 8.852 6.391 2.824 1 98.19 36 ASN B CA 1
ATOM 1353 C C . ASN B 1 36 ? 8.82 5.66 1.485 1 98.19 36 ASN B C 1
ATOM 1355 O O . ASN B 1 36 ? 9.453 6.094 0.521 1 98.19 36 ASN B O 1
ATOM 1359 N N . VAL B 1 37 ? 8.102 4.566 1.408 1 98.69 37 VAL B N 1
ATOM 1360 C CA . VAL B 1 37 ? 7.996 3.797 0.171 1 98.69 37 VAL B CA 1
ATOM 1361 C C . VAL B 1 37 ? 7.418 4.676 -0.936 1 98.69 37 VAL B C 1
ATOM 1363 O O . VAL B 1 37 ? 7.996 4.785 -2.018 1 98.69 37 VAL B O 1
ATOM 1366 N N . GLU B 1 38 ? 6.34 5.32 -0.651 1 98.56 38 GLU B N 1
ATOM 1367 C CA . GLU B 1 38 ? 5.641 6.137 -1.638 1 98.56 38 GLU B CA 1
ATOM 1368 C C . GLU B 1 38 ? 6.539 7.254 -2.162 1 98.56 38 GLU B C 1
ATOM 1370 O O . GLU B 1 38 ? 6.594 7.5 -3.369 1 98.56 38 GLU B O 1
ATOM 1375 N N . CYS B 1 39 ? 7.184 7.926 -1.317 1 97.56 39 CYS B N 1
ATOM 1376 C CA . CYS B 1 39 ? 8.031 9.047 -1.715 1 97.56 39 CYS B CA 1
ATOM 1377 C C . CYS B 1 39 ? 9.219 8.562 -2.535 1 97.56 39 CYS B C 1
ATOM 1379 O O . CYS B 1 39 ? 9.547 9.148 -3.57 1 97.56 39 CYS B O 1
ATOM 1381 N N . ARG B 1 40 ? 9.82 7.473 -2.094 1 97.56 40 ARG B N 1
ATOM 1382 C CA . ARG B 1 40 ? 10.984 6.949 -2.803 1 97.56 40 ARG B CA 1
ATOM 1383 C C . ARG B 1 40 ? 10.602 6.449 -4.191 1 97.56 40 ARG B C 1
ATOM 1385 O O . ARG B 1 40 ? 11.328 6.672 -5.16 1 97.56 40 ARG B O 1
ATOM 1392 N N . ARG B 1 41 ? 9.461 5.789 -4.23 1 97.31 41 ARG B N 1
ATOM 1393 C CA . ARG B 1 41 ? 8.992 5.312 -5.531 1 97.31 41 ARG B CA 1
ATOM 1394 C C . ARG B 1 41 ? 8.719 6.48 -6.473 1 97.31 41 ARG B C 1
ATOM 1396 O O . ARG B 1 41 ? 9.016 6.402 -7.668 1 97.31 41 ARG B O 1
ATOM 1403 N N . THR B 1 42 ? 8.094 7.5 -6.008 1 95.88 42 THR B N 1
ATOM 1404 C CA . THR B 1 42 ? 7.809 8.688 -6.809 1 95.88 42 THR B CA 1
ATOM 1405 C C . THR B 1 42 ? 9.102 9.32 -7.309 1 95.88 42 THR B C 1
ATOM 1407 O O . THR B 1 42 ? 9.203 9.695 -8.477 1 95.88 42 THR B O 1
ATOM 1410 N N . LEU B 1 43 ? 10.086 9.414 -6.43 1 94.88 43 LEU B N 1
ATOM 1411 C CA . LEU B 1 43 ? 11.375 9.984 -6.805 1 94.88 43 LEU B CA 1
ATOM 1412 C C . LEU B 1 43 ? 12.047 9.141 -7.879 1 94.88 43 LEU B C 1
ATOM 1414 O O . LEU B 1 43 ? 12.586 9.68 -8.852 1 94.88 43 LEU B O 1
ATOM 1418 N N . ASP B 1 44 ? 11.969 7.82 -7.742 1 95.5 44 ASP B N 1
ATOM 1419 C CA . ASP B 1 44 ? 12.531 6.91 -8.734 1 95.5 44 ASP B CA 1
ATOM 1420 C C . ASP B 1 44 ? 11.891 7.133 -10.102 1 95.5 44 ASP B C 1
ATOM 1422 O O . ASP B 1 44 ? 12.586 7.195 -11.117 1 95.5 44 ASP B O 1
ATOM 1426 N N . ARG B 1 45 ? 10.625 7.219 -10.023 1 94.19 45 ARG B N 1
ATOM 1427 C CA . ARG B 1 45 ? 9.891 7.41 -11.266 1 94.19 45 ARG B CA 1
ATOM 1428 C C . ARG B 1 45 ? 10.25 8.734 -11.922 1 94.19 45 ARG B C 1
ATOM 1430 O O . ARG B 1 45 ? 10.414 8.812 -13.141 1 94.19 45 ARG B O 1
ATOM 1437 N N . HIS B 1 46 ? 10.328 9.773 -11.141 1 93 46 HIS B N 1
ATOM 1438 C CA . HIS B 1 46 ? 10.688 11.086 -11.656 1 93 46 HIS B CA 1
ATOM 1439 C C . HIS B 1 46 ? 12.094 11.078 -12.242 1 93 46 HIS B C 1
ATOM 1441 O O . HIS B 1 46 ? 12.352 11.711 -13.273 1 93 46 HIS B O 1
ATOM 1447 N N . HIS B 1 47 ? 12.953 10.359 -11.555 1 94.44 47 HIS B N 1
ATOM 1448 C CA . HIS B 1 47 ? 14.328 10.25 -12.031 1 94.44 47 HIS B CA 1
ATOM 1449 C C . HIS B 1 47 ? 14.398 9.469 -13.336 1 94.44 47 HIS B C 1
ATOM 1451 O O . HIS B 1 47 ? 15.062 9.906 -14.281 1 94.44 47 HIS B O 1
ATOM 1457 N N . GLN B 1 48 ? 13.742 8.406 -13.422 1 92.62 48 GLN B N 1
ATOM 1458 C CA . GLN B 1 48 ? 13.711 7.574 -14.625 1 92.62 48 GLN B CA 1
ATOM 1459 C C . GLN B 1 48 ? 13.164 8.352 -15.82 1 92.62 48 GLN B C 1
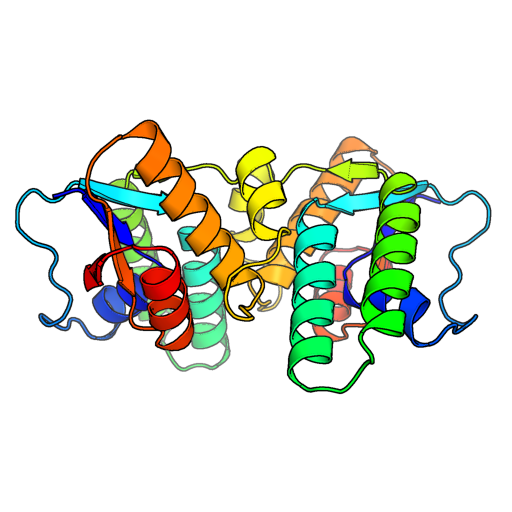ATOM 1461 O O . GLN B 1 48 ? 13.641 8.18 -16.938 1 92.62 48 GLN B O 1
ATOM 1466 N N . ARG B 1 49 ? 12.18 9.156 -15.492 1 93.94 49 ARG B N 1
ATOM 1467 C CA . ARG B 1 49 ? 11.53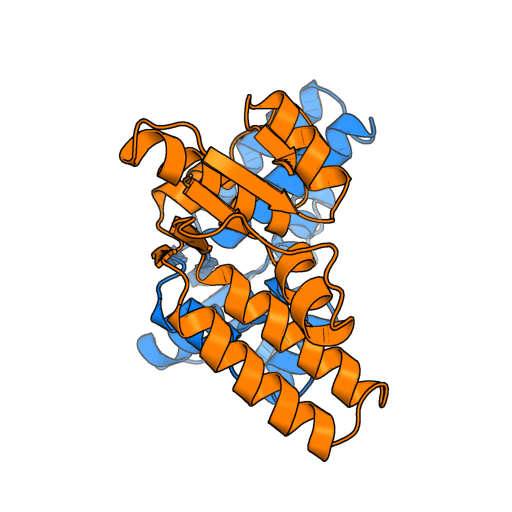1 9.938 -16.547 1 93.94 49 ARG B CA 1
ATOM 1468 C C . ARG B 1 49 ? 12.328 11.203 -16.844 1 93.94 49 ARG B C 1
ATOM 1470 O O . ARG B 1 49 ? 11.867 12.062 -17.609 1 93.94 49 ARG B O 1
ATOM 1477 N N . ARG B 1 50 ? 13.438 11.383 -16.234 1 94.88 50 ARG B N 1
ATOM 1478 C CA . ARG B 1 50 ? 14.359 12.492 -16.453 1 94.88 50 ARG B CA 1
ATOM 1479 C C . ARG B 1 50 ? 13.711 13.828 -16.078 1 94.88 50 ARG B C 1
ATOM 1481 O O . ARG B 1 50 ? 14.016 14.852 -16.688 1 94.88 50 ARG B O 1
ATOM 1488 N N . LEU B 1 51 ? 12.773 13.711 -15.18 1 93.25 51 LEU B N 1
ATOM 1489 C CA . LEU B 1 51 ? 12.148 14.93 -14.672 1 93.25 51 LEU B CA 1
ATOM 1490 C C . LEU B 1 51 ? 13.023 15.594 -13.617 1 93.25 51 LEU B C 1
ATOM 1492 O O . LEU B 1 51 ? 12.828 16.766 -13.289 1 93.25 51 LEU B O 1
ATOM 1496 N N . ILE B 1 52 ? 13.961 14.828 -13.047 1 92.5 52 ILE B N 1
ATOM 1497 C CA . ILE B 1 52 ? 14.953 15.383 -12.133 1 92.5 52 ILE B CA 1
ATOM 1498 C C . ILE B 1 52 ? 16.344 14.852 -12.477 1 92.5 52 ILE B C 1
ATOM 1500 O O . ILE B 1 52 ? 16.469 13.727 -12.977 1 92.5 52 ILE B O 1
ATOM 1504 N N . SER B 1 53 ? 17.375 15.625 -12.172 1 95.5 53 SER B N 1
ATOM 1505 C CA . SER B 1 53 ? 18.75 15.242 -12.461 1 95.5 53 SER B CA 1
ATOM 1506 C C . SER B 1 53 ? 19.266 14.242 -11.43 1 95.5 53 SER B C 1
ATOM 1508 O O . SER B 1 53 ? 18.656 14.055 -10.375 1 95.5 53 SER B O 1
ATOM 1510 N N . ASP B 1 54 ? 20.422 13.656 -11.773 1 95.88 54 ASP B N 1
ATOM 1511 C CA . ASP B 1 54 ? 21.078 12.758 -10.828 1 95.88 54 ASP B CA 1
ATOM 1512 C C . ASP B 1 54 ? 21.391 13.477 -9.516 1 95.88 54 ASP B C 1
ATOM 1514 O O . ASP B 1 54 ? 21.188 12.922 -8.43 1 95.88 54 ASP B O 1
ATOM 1518 N N . GLU B 1 55 ? 21.859 14.688 -9.672 1 95.5 55 GLU B N 1
ATOM 1519 C CA . GLU B 1 55 ? 22.219 15.484 -8.5 1 95.5 55 GLU B CA 1
ATOM 1520 C C . GLU B 1 55 ? 20.984 15.797 -7.656 1 95.5 55 GLU B C 1
ATOM 1522 O O . GLU B 1 55 ? 21.031 15.688 -6.426 1 95.5 55 GLU B O 1
ATOM 1527 N N . SER B 1 56 ? 19.906 16.172 -8.32 1 93.38 56 SER B N 1
ATOM 1528 C CA . SER B 1 56 ? 18.656 16.469 -7.625 1 93.38 56 SER B CA 1
ATOM 1529 C C . SER B 1 56 ? 18.109 15.219 -6.945 1 93.38 56 SER B C 1
ATOM 1531 O O . SER B 1 56 ? 17.594 15.289 -5.832 1 93.38 56 SER B O 1
ATOM 1533 N N . TYR B 1 57 ? 18.234 14.117 -7.637 1 94.62 57 TYR B N 1
ATOM 1534 C CA . TYR B 1 57 ? 17.766 12.852 -7.086 1 94.62 57 TYR B CA 1
ATOM 1535 C C . TYR B 1 57 ? 18.438 12.547 -5.758 1 94.62 57 TYR B C 1
ATOM 1537 O O . TYR B 1 57 ? 17.781 12.203 -4.777 1 94.62 57 TYR B O 1
ATOM 1545 N N . VAL B 1 58 ? 19.734 12.711 -5.715 1 94.88 58 VAL B N 1
ATOM 1546 C CA . VAL B 1 58 ? 20.516 12.438 -4.516 1 94.88 58 VAL B CA 1
ATOM 1547 C C . VAL B 1 58 ? 20.141 13.438 -3.422 1 94.88 58 VAL B C 1
ATOM 1549 O O . VAL B 1 58 ? 19.891 13.055 -2.279 1 94.88 58 VAL B O 1
ATOM 1552 N N . SER B 1 59 ? 20.094 14.672 -3.785 1 94.94 59 SER B N 1
ATOM 1553 C CA . SER B 1 59 ? 19.812 15.727 -2.818 1 94.94 59 SER B CA 1
ATOM 1554 C C . SER B 1 59 ? 18.422 15.586 -2.227 1 94.94 59 SER B C 1
ATOM 1556 O O . SER B 1 59 ? 18.25 15.695 -1.012 1 94.94 59 SER B O 1
ATOM 1558 N N . ILE B 1 60 ? 17.438 15.352 -3.094 1 93.88 60 ILE B N 1
ATOM 1559 C CA . ILE B 1 60 ? 16.062 15.211 -2.635 1 93.88 60 ILE B CA 1
ATOM 1560 C C . ILE B 1 60 ? 15.938 13.977 -1.75 1 93.88 60 ILE B C 1
ATOM 1562 O O . ILE B 1 60 ? 15.227 13.992 -0.746 1 93.88 60 ILE B O 1
ATOM 1566 N N . GLY B 1 61 ? 16.609 12.914 -2.141 1 94.88 61 GLY B N 1
ATOM 1567 C CA . GLY B 1 61 ? 16.625 11.703 -1.334 1 94.88 61 GLY B CA 1
ATOM 1568 C C . GLY B 1 61 ? 17.156 11.93 0.068 1 94.88 61 GLY B C 1
ATOM 1569 O O . GLY B 1 61 ? 16.625 11.391 1.036 1 94.88 61 GLY B O 1
ATOM 1570 N N . GLN B 1 62 ? 18.203 12.711 0.136 1 95.38 62 GLN B N 1
ATOM 1571 C CA . GLN B 1 62 ? 18.781 13.039 1.435 1 95.38 62 GLN B CA 1
ATOM 1572 C C . GLN B 1 62 ? 17.844 13.898 2.264 1 95.38 62 GLN B C 1
ATOM 1574 O O . GLN B 1 62 ? 17.688 13.688 3.469 1 95.38 62 GLN B O 1
ATOM 1579 N N . GLN B 1 63 ? 17.219 14.812 1.656 1 93.5 63 GLN B N 1
ATOM 1580 C CA . GLN B 1 63 ? 16.234 15.656 2.326 1 93.5 63 GLN B CA 1
ATOM 1581 C C . GLN B 1 63 ? 15.039 14.836 2.814 1 93.5 63 GLN B C 1
ATOM 1583 O O . GLN B 1 63 ? 14.539 15.055 3.92 1 93.5 63 GLN B O 1
ATOM 1588 N N . LEU B 1 64 ? 14.617 13.961 1.99 1 95.62 64 LEU B N 1
ATOM 1589 C CA . LEU B 1 64 ? 13.523 13.07 2.367 1 95.62 64 LEU B CA 1
ATOM 1590 C C . LEU B 1 64 ? 13.859 12.312 3.646 1 95.62 64 LEU B C 1
ATOM 1592 O O . LEU B 1 64 ? 13.047 12.266 4.574 1 95.62 64 LEU B O 1
ATOM 1596 N N . GLN B 1 65 ? 15.047 11.75 3.682 1 96.06 65 GLN B N 1
ATOM 1597 C CA . GLN B 1 65 ? 15.453 11 4.863 1 96.06 65 GLN B CA 1
ATOM 1598 C C . GLN B 1 65 ? 15.453 11.883 6.105 1 96.06 65 GLN B C 1
ATOM 1600 O O . GLN B 1 65 ? 15.031 11.453 7.18 1 96.06 65 GLN B O 1
ATOM 1605 N N . GLN B 1 66 ? 15.891 13.07 5.965 1 94.06 66 GLN B N 1
ATOM 1606 C CA . GLN B 1 66 ? 15.914 14.008 7.074 1 94.06 66 GLN B CA 1
ATOM 1607 C C . GLN B 1 66 ? 14.5 14.305 7.582 1 94.06 66 GLN B C 1
ATOM 1609 O O . GLN B 1 66 ? 14.281 14.391 8.789 1 94.06 66 GLN B O 1
ATOM 1614 N N . TYR B 1 67 ? 13.586 14.414 6.668 1 92.12 67 TYR B N 1
ATOM 1615 C CA . TYR B 1 67 ? 12.203 14.656 7.051 1 92.12 67 TYR B CA 1
ATOM 1616 C C . TYR B 1 67 ? 11.609 13.438 7.75 1 92.12 67 TYR B C 1
ATOM 1618 O O . TYR B 1 67 ? 10.977 13.562 8.797 1 92.12 67 TYR B O 1
ATOM 1626 N N . LEU B 1 68 ? 11.859 12.312 7.191 1 96.12 68 LEU B N 1
ATOM 1627 C CA . LEU B 1 68 ? 11.305 11.078 7.738 1 96.12 68 LEU B CA 1
ATOM 1628 C C . LEU B 1 68 ? 11.812 10.836 9.156 1 96.12 68 LEU B C 1
ATOM 1630 O O . LEU B 1 68 ? 11.086 10.297 9.992 1 96.12 68 LEU B O 1
ATOM 1634 N N . ASP B 1 69 ? 13.031 11.297 9.453 1 95.81 69 ASP B N 1
ATOM 1635 C CA . ASP B 1 69 ? 13.641 11.117 10.766 1 95.81 69 ASP B CA 1
ATOM 1636 C C . ASP B 1 69 ? 12.906 11.93 11.828 1 95.81 69 ASP B C 1
ATOM 1638 O O . ASP B 1 69 ? 13.078 11.695 13.023 1 95.81 69 ASP B O 1
ATOM 1642 N N . GLN B 1 70 ? 12.07 12.852 11.414 1 93.44 70 GLN B N 1
ATOM 1643 C CA . GLN B 1 70 ? 11.383 13.75 12.336 1 93.44 70 GLN B CA 1
ATOM 1644 C C . GLN B 1 70 ? 9.914 13.367 12.477 1 93.44 70 GLN B C 1
ATOM 1646 O O . GLN B 1 70 ? 9.148 14.062 13.156 1 93.44 70 GLN B O 1
ATOM 1651 N N . VAL B 1 71 ? 9.508 12.328 11.875 1 96.75 71 VAL B N 1
ATOM 1652 C CA . VAL B 1 71 ? 8.117 11.906 11.852 1 96.75 71 VAL B CA 1
ATOM 1653 C C . VAL B 1 71 ? 7.941 10.648 12.703 1 96.75 71 VAL B C 1
ATOM 1655 O O . VAL B 1 71 ? 8.766 9.734 12.656 1 96.75 71 VAL B O 1
ATOM 1658 N N . ASN B 1 72 ? 6.973 10.625 13.602 1 97.62 72 ASN B N 1
ATOM 1659 C CA . ASN B 1 72 ? 6.598 9.398 14.289 1 97.62 72 ASN B CA 1
ATOM 1660 C C . ASN B 1 72 ? 5.988 8.383 13.328 1 97.62 72 ASN B C 1
ATOM 1662 O O . ASN B 1 72 ? 4.824 8.508 12.938 1 97.62 72 ASN B O 1
ATOM 1666 N N . MET B 1 73 ? 6.723 7.375 13.031 1 97.88 73 MET B N 1
ATOM 1667 C CA . MET B 1 73 ? 6.328 6.41 12.008 1 97.88 73 MET B CA 1
ATOM 1668 C C . MET B 1 73 ? 5.664 5.191 12.633 1 97.88 73 MET B C 1
ATOM 1670 O O . MET B 1 73 ? 6.207 4.598 13.57 1 97.88 73 MET B O 1
ATOM 1674 N N . LEU B 1 74 ? 4.566 4.867 12.141 1 98.25 74 LEU B N 1
ATOM 1675 C CA . LEU B 1 74 ? 3.934 3.619 12.555 1 98.25 74 LEU B CA 1
ATOM 1676 C C . LEU B 1 74 ? 4.203 2.51 11.539 1 98.25 74 LEU B C 1
ATOM 1678 O O . LEU B 1 74 ? 4.191 2.748 10.336 1 98.25 74 LEU B O 1
ATOM 1682 N N . ASP B 1 75 ? 4.348 1.285 12.125 1 98.06 75 ASP B N 1
ATOM 1683 C CA . ASP B 1 75 ? 4.367 0.096 11.273 1 98.06 75 ASP B CA 1
ATOM 1684 C C . ASP B 1 75 ? 2.986 -0.187 10.695 1 98.06 75 ASP B C 1
ATOM 1686 O O . ASP B 1 75 ? 1.973 0.242 11.25 1 98.06 75 ASP B O 1
ATOM 1690 N N . LEU B 1 76 ? 3.037 -0.839 9.555 1 98.25 76 LEU B N 1
ATOM 1691 C CA . LEU B 1 76 ? 1.785 -1.362 9.016 1 98.25 76 LEU B CA 1
ATOM 1692 C C . LEU B 1 76 ? 1.414 -2.68 9.688 1 98.25 76 LEU B C 1
ATOM 1694 O O . LEU B 1 76 ? 1.54 -3.746 9.086 1 98.25 76 LEU B O 1
ATOM 1698 N N . SER B 1 77 ? 0.937 -2.557 10.922 1 97.88 77 SER B N 1
ATOM 1699 C CA . SER B 1 77 ? 0.566 -3.738 11.695 1 97.88 77 SER B CA 1
ATOM 1700 C C . SER B 1 77 ? -0.597 -4.48 11.047 1 97.88 77 SER B C 1
ATOM 1702 O O . SER B 1 77 ? -1.301 -3.924 10.203 1 97.88 77 SER B O 1
ATOM 1704 N N . SER B 1 78 ? -0.773 -5.727 11.469 1 97.62 78 SER B N 1
ATOM 1705 C CA . SER B 1 78 ? -1.846 -6.539 10.906 1 97.62 78 SER B CA 1
ATOM 1706 C C . SER B 1 78 ? -3.211 -5.906 11.164 1 97.62 78 SER B C 1
ATOM 1708 O O . SER B 1 78 ? -4.113 -6.012 10.328 1 97.62 78 SER B O 1
ATOM 1710 N N . ASP B 1 79 ? -3.361 -5.25 12.305 1 97.62 79 ASP B N 1
ATOM 1711 C CA . ASP B 1 79 ? -4.641 -4.621 12.609 1 97.62 79 ASP B CA 1
ATOM 1712 C C . ASP B 1 79 ? -4.898 -3.426 11.695 1 97.62 79 ASP B C 1
ATOM 1714 O O . ASP B 1 79 ? -6.035 -3.18 11.289 1 97.62 79 ASP B O 1
ATOM 1718 N N . ILE B 1 80 ? -3.861 -2.662 11.375 1 98.44 80 ILE B N 1
ATOM 1719 C CA . ILE B 1 80 ? -3.992 -1.529 10.469 1 98.44 80 ILE B CA 1
ATOM 1720 C C . ILE B 1 80 ? -4.336 -2.029 9.062 1 98.44 80 ILE B C 1
ATOM 1722 O O . ILE B 1 80 ? -5.234 -1.498 8.414 1 98.44 80 ILE B O 1
ATOM 1726 N N . VAL B 1 81 ? -3.645 -3.053 8.594 1 98.56 81 VAL B N 1
ATOM 1727 C CA . VAL B 1 81 ? -3.875 -3.596 7.262 1 98.56 81 VAL B CA 1
ATOM 1728 C C . VAL B 1 81 ? -5.273 -4.207 7.184 1 98.56 81 VAL B C 1
ATOM 1730 O O . VAL B 1 81 ? -5.977 -4.035 6.188 1 98.56 81 VAL B O 1
ATOM 1733 N N . SER B 1 82 ? -5.695 -4.871 8.25 1 97.56 82 SER B N 1
ATOM 1734 C CA . SER B 1 82 ? -7.039 -5.438 8.305 1 97.56 82 SER B CA 1
ATOM 1735 C C . SER B 1 82 ? -8.102 -4.348 8.258 1 97.56 82 SER B C 1
ATOM 1737 O O . SER B 1 82 ? -9.109 -4.488 7.559 1 97.56 82 SER B O 1
ATOM 1739 N N . ARG B 1 83 ? -7.879 -3.299 8.977 1 98.12 83 ARG B N 1
ATOM 1740 C CA . ARG B 1 83 ? -8.82 -2.186 8.961 1 98.12 83 ARG B CA 1
ATOM 1741 C C . ARG B 1 83 ? -8.922 -1.578 7.562 1 98.12 83 ARG B C 1
ATOM 1743 O O . ARG B 1 83 ? -10 -1.166 7.133 1 98.12 83 ARG B O 1
ATOM 1750 N N . ALA B 1 84 ? -7.824 -1.469 6.91 1 98.62 84 ALA B N 1
ATOM 1751 C CA . ALA B 1 84 ? -7.793 -0.897 5.566 1 98.62 84 ALA B CA 1
ATOM 1752 C C . ALA B 1 84 ? -8.625 -1.73 4.598 1 98.62 84 ALA B C 1
ATOM 1754 O O . ALA B 1 84 ? -9.047 -1.236 3.549 1 98.62 84 ALA B O 1
ATOM 1755 N N . ALA B 1 85 ? -8.82 -2.98 4.91 1 97.94 85 ALA B N 1
ATOM 1756 C CA . ALA B 1 85 ? -9.586 -3.877 4.051 1 97.94 85 ALA B CA 1
ATOM 1757 C C . ALA B 1 85 ? -11.078 -3.744 4.312 1 97.94 85 ALA B C 1
ATOM 1759 O O . ALA B 1 85 ? -11.898 -4.164 3.492 1 97.94 85 ALA B O 1
ATOM 1760 N N . GLU B 1 86 ? -11.445 -3.24 5.441 1 96.81 86 GLU B N 1
ATOM 1761 C CA . GLU B 1 86 ? -12.852 -3.057 5.793 1 96.81 86 GLU B CA 1
ATOM 1762 C C . GLU B 1 86 ? -13.461 -1.878 5.035 1 96.81 86 GLU B C 1
ATOM 1764 O O . GLU B 1 86 ? -12.758 -0.934 4.676 1 96.81 86 GLU B O 1
ATOM 1769 N N . PRO B 1 87 ? -14.742 -1.913 4.852 1 93.81 87 PRO B N 1
ATOM 1770 C CA . PRO B 1 87 ? -15.391 -0.832 4.109 1 93.81 87 PRO B CA 1
ATOM 1771 C C . PRO B 1 87 ? -15.227 0.528 4.785 1 93.81 87 PRO B C 1
ATOM 1773 O O . PRO B 1 87 ? -15.25 0.618 6.016 1 93.81 87 PRO B O 1
ATOM 1776 N N . PHE B 1 88 ? -15.023 1.505 4.012 1 93.94 88 PHE B N 1
ATOM 1777 C CA . PHE B 1 88 ? -15.117 2.904 4.418 1 93.94 88 PHE B CA 1
ATOM 1778 C C . PHE B 1 88 ? -16.422 3.525 3.934 1 93.94 88 PHE B C 1
ATOM 1780 O O . PHE B 1 88 ? -17.172 2.904 3.176 1 93.94 88 PHE B O 1
ATOM 1787 N N . PHE B 1 89 ? -16.703 4.703 4.348 1 90.69 89 PHE B N 1
ATOM 1788 C CA . PHE B 1 89 ? -17.953 5.371 3.986 1 90.69 89 PHE B CA 1
ATOM 1789 C C . PHE B 1 89 ? -18.016 5.625 2.484 1 90.69 89 PHE B C 1
ATOM 1791 O O . PHE B 1 89 ? -19.094 5.555 1.884 1 90.69 89 PHE B O 1
ATOM 1798 N N . LEU B 1 90 ? -16.859 5.93 1.905 1 91.44 90 LEU B N 1
ATOM 1799 C CA . LEU B 1 90 ? -16.688 6.117 0.469 1 91.44 90 LEU B CA 1
ATOM 1800 C C . LEU B 1 90 ? -15.578 5.223 -0.069 1 91.44 90 LEU B C 1
ATOM 1802 O O . LEU B 1 90 ? -14.656 4.859 0.667 1 91.44 90 LEU B O 1
ATOM 1806 N N . PRO B 1 91 ? -15.742 4.887 -1.32 1 91 91 PRO B N 1
ATOM 1807 C CA . PRO B 1 91 ? -14.656 4.09 -1.895 1 91 91 PRO B CA 1
ATOM 1808 C C . PRO B 1 91 ? -13.32 4.832 -1.902 1 91 91 PRO B C 1
ATOM 1810 O O . PRO B 1 91 ? -13.281 6.043 -2.141 1 91 91 PRO B O 1
ATOM 1813 N N . VAL B 1 92 ? -12.305 4.137 -1.562 1 95.75 92 VAL B N 1
ATOM 1814 C CA . VAL B 1 92 ? -10.961 4.707 -1.533 1 95.75 92 VAL B CA 1
ATOM 1815 C C . VAL B 1 92 ? -9.961 3.695 -2.082 1 95.75 92 VAL B C 1
ATOM 1817 O O . VAL B 1 92 ? -10.188 2.486 -2.012 1 95.75 92 VAL B O 1
ATOM 1820 N N . GLY B 1 93 ? -8.914 4.145 -2.635 1 96.69 93 GLY B N 1
ATOM 1821 C CA . GLY B 1 93 ? -7.875 3.27 -3.152 1 96.69 93 GLY B CA 1
ATOM 1822 C C . GLY B 1 93 ? -7.078 2.576 -2.062 1 96.69 93 GLY B C 1
ATOM 1823 O O . GLY B 1 93 ? -7.199 2.92 -0.885 1 96.69 93 GLY B O 1
ATOM 1824 N N . THR B 1 94 ? -6.277 1.691 -2.465 1 98.19 94 THR B N 1
ATOM 1825 C CA . THR B 1 94 ? -5.551 0.836 -1.531 1 98.19 94 THR B CA 1
ATOM 1826 C C . THR B 1 94 ? -4.598 1.661 -0.674 1 98.19 94 THR B C 1
ATOM 1828 O O . THR B 1 94 ? -4.613 1.564 0.555 1 98.19 94 THR B O 1
ATOM 1831 N N . LEU B 1 95 ? -3.771 2.49 -1.3 1 98.31 95 LEU B N 1
ATOM 1832 C CA . LEU B 1 95 ? -2.791 3.273 -0.557 1 98.31 95 LEU B CA 1
ATOM 1833 C C . LEU B 1 95 ? -3.48 4.277 0.362 1 98.31 95 LEU B C 1
ATOM 1835 O O . LEU B 1 95 ? -3.078 4.445 1.516 1 98.31 95 LEU B O 1
ATOM 1839 N N . ASP B 1 96 ? -4.531 4.879 -0.082 1 98.06 96 ASP B N 1
ATOM 1840 C CA . ASP B 1 96 ? -5.305 5.816 0.729 1 98.06 96 ASP B CA 1
ATOM 1841 C C . ASP B 1 96 ? -5.961 5.109 1.911 1 98.06 96 ASP B C 1
ATOM 1843 O O . ASP B 1 96 ? -6.031 5.664 3.012 1 98.06 96 ASP B O 1
ATOM 1847 N N . ALA B 1 97 ? -6.453 3.922 1.681 1 98.56 97 ALA B N 1
ATOM 1848 C CA . ALA B 1 97 ? -7.059 3.131 2.75 1 98.56 97 ALA B CA 1
ATOM 1849 C C . ALA B 1 97 ? -6.051 2.854 3.863 1 98.56 97 ALA B C 1
ATOM 1851 O O . ALA B 1 97 ? -6.391 2.916 5.047 1 98.56 97 ALA B O 1
ATOM 1852 N N . LEU B 1 98 ? -4.867 2.576 3.488 1 98.81 98 LEU B N 1
ATOM 1853 C CA . LEU B 1 98 ? -3.816 2.305 4.465 1 98.81 98 LEU B CA 1
ATOM 1854 C C . LEU B 1 98 ? -3.475 3.562 5.258 1 98.81 98 LEU B C 1
ATOM 1856 O O . LEU B 1 98 ? -3.291 3.504 6.473 1 98.81 98 LEU B O 1
ATOM 1860 N N . HIS B 1 99 ? -3.357 4.672 4.574 1 98.81 99 HIS B N 1
ATOM 1861 C CA . HIS B 1 99 ? -3.137 5.934 5.27 1 98.81 99 HIS B CA 1
ATOM 1862 C C . HIS B 1 99 ? -4.277 6.238 6.238 1 98.81 99 HIS B C 1
ATOM 1864 O O . HIS B 1 99 ? -4.035 6.617 7.387 1 98.81 99 HIS B O 1
ATOM 1870 N N . LEU B 1 100 ? -5.469 6.047 5.773 1 98.5 100 LEU B N 1
ATOM 1871 C CA . LEU B 1 100 ? -6.637 6.344 6.594 1 98.5 100 LEU B CA 1
ATOM 1872 C C . LEU B 1 100 ? -6.691 5.43 7.812 1 98.5 100 LEU B C 1
ATOM 1874 O O . LEU B 1 100 ? -6.91 5.895 8.93 1 98.5 100 LEU B O 1
ATOM 1878 N N . ALA B 1 101 ? -6.516 4.141 7.594 1 98.62 101 ALA B N 1
ATOM 1879 C CA . ALA B 1 101 ? -6.52 3.176 8.688 1 98.62 101 ALA B CA 1
ATOM 1880 C C . ALA B 1 101 ? -5.457 3.518 9.727 1 98.62 101 ALA B C 1
ATOM 1882 O O . ALA B 1 101 ? -5.688 3.387 10.93 1 98.62 101 ALA B O 1
ATOM 1883 N N . THR B 1 102 ? -4.297 3.932 9.266 1 98.75 102 THR B N 1
ATOM 1884 C CA . THR B 1 102 ? -3.221 4.309 10.172 1 98.75 102 THR B CA 1
ATOM 1885 C C . THR B 1 102 ? -3.6 5.547 10.977 1 98.75 102 THR B C 1
ATOM 1887 O O . THR B 1 102 ? -3.412 5.582 12.195 1 98.75 102 THR B O 1
ATOM 1890 N N . ALA B 1 103 ? -4.113 6.539 10.289 1 98.56 103 ALA B N 1
ATOM 1891 C CA . ALA B 1 103 ? -4.543 7.766 10.961 1 98.56 103 ALA B CA 1
ATOM 1892 C C . ALA B 1 103 ? -5.594 7.465 12.031 1 98.56 103 ALA B C 1
ATOM 1894 O O . ALA B 1 103 ? -5.531 7.996 13.141 1 98.56 103 ALA B O 1
ATOM 1895 N N . LEU B 1 104 ? -6.512 6.621 11.727 1 97.69 104 LEU B N 1
ATOM 1896 C CA . LEU B 1 104 ? -7.574 6.262 12.664 1 97.69 104 LEU B CA 1
ATOM 1897 C C . LEU B 1 104 ? -7.012 5.535 13.875 1 97.69 104 LEU B C 1
ATOM 1899 O O . LEU B 1 104 ? -7.465 5.754 15 1 97.69 104 LEU B O 1
ATOM 1903 N N . LYS B 1 105 ? -6.051 4.691 13.617 1 98 105 LYS B N 1
ATOM 1904 C CA . LYS B 1 105 ? -5.398 3.994 14.727 1 98 105 LYS B CA 1
ATOM 1905 C C . LYS B 1 105 ? -4.707 4.98 15.664 1 98 105 LYS B C 1
ATOM 1907 O O . LYS B 1 105 ? -4.809 4.859 16.891 1 98 105 LYS B O 1
ATOM 1912 N N . ILE B 1 106 ? -4 5.91 15.086 1 97.75 106 ILE B N 1
ATOM 1913 C CA . ILE B 1 106 ? -3.297 6.914 15.875 1 97.75 106 ILE B CA 1
ATOM 1914 C C . ILE B 1 106 ? -4.297 7.711 16.703 1 97.75 106 ILE B C 1
ATOM 1916 O O . ILE B 1 106 ? -4.07 7.953 17.906 1 97.75 106 ILE B O 1
ATOM 1920 N N . ARG B 1 107 ? -5.379 8.125 16.047 1 96.81 107 ARG B N 1
ATOM 1921 C CA . ARG B 1 107 ? -6.41 8.859 16.766 1 96.81 107 ARG B CA 1
ATOM 1922 C C . ARG B 1 107 ? -6.922 8.062 17.969 1 96.81 107 ARG B C 1
ATOM 1924 O O . ARG B 1 107 ? -7.121 8.609 19.047 1 96.81 107 ARG B O 1
ATOM 1931 N N . GLU B 1 108 ? -7.148 6.789 17.734 1 95.44 108 GLU B N 1
ATOM 1932 C CA . GLU B 1 108 ? -7.633 5.902 18.797 1 95.44 108 GLU B CA 1
ATOM 1933 C C . GLU B 1 108 ? -6.637 5.812 19.938 1 95.44 108 GLU B C 1
ATOM 1935 O O . GLU B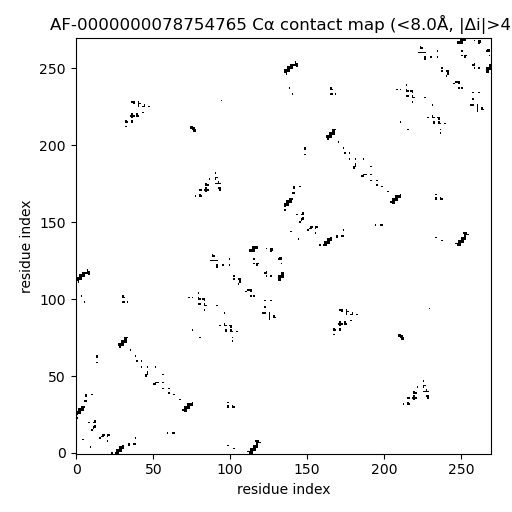 1 108 ? -7.016 5.914 21.109 1 95.44 108 GLU B O 1
ATOM 1940 N N . VAL B 1 109 ? -5.387 5.648 19.672 1 95.44 109 VAL B N 1
ATOM 1941 C CA . VAL B 1 109 ? -4.344 5.406 20.672 1 95.44 109 VAL B CA 1
ATOM 1942 C C . VAL B 1 109 ? -4.035 6.703 21.406 1 95.44 109 VAL B C 1
ATOM 1944 O O . VAL B 1 109 ? -3.889 6.703 22.641 1 95.44 109 VAL B O 1
ATOM 1947 N N . GLU B 1 110 ? -3.934 7.793 20.656 1 93.56 110 GLU B N 1
ATOM 1948 C CA . GLU B 1 110 ? -3.547 9.07 21.234 1 93.56 110 GLU B CA 1
ATOM 1949 C C . GLU B 1 110 ? -4.727 9.734 21.953 1 93.56 110 GLU B C 1
ATOM 1951 O O . GLU B 1 110 ? -4.539 10.609 22.797 1 93.56 110 GLU B O 1
ATOM 1956 N N . ASN B 1 111 ? -5.926 9.297 21.625 1 91.5 111 ASN B N 1
ATOM 1957 C CA . ASN B 1 111 ? -7.16 9.805 22.219 1 91.5 111 ASN B CA 1
ATOM 1958 C C . ASN B 1 111 ? -7.223 11.328 22.141 1 91.5 111 ASN B C 1
ATOM 1960 O O . ASN B 1 111 ? -7.527 11.984 23.141 1 91.5 111 ASN B O 1
ATOM 1964 N N . GLU B 1 112 ? -6.742 11.992 21.125 1 91.12 112 GLU B N 1
ATOM 1965 C CA . GLU B 1 112 ? -6.75 13.422 20.812 1 91.12 112 GLU B CA 1
ATOM 1966 C C . GLU B 1 112 ? -7.16 13.672 19.375 1 91.12 112 GLU B C 1
ATOM 1968 O O . GLU B 1 112 ? -7.219 12.742 18.562 1 91.12 112 GLU B O 1
ATOM 1973 N N . VAL B 1 113 ? -7.441 14.906 19.172 1 93.62 113 VAL B N 1
ATOM 1974 C CA . VAL B 1 113 ? -7.797 15.305 17.812 1 93.62 113 VAL B CA 1
ATOM 1975 C C . VAL B 1 113 ? -6.586 15.133 16.891 1 93.62 113 VAL B C 1
ATOM 1977 O O . VAL B 1 113 ? -5.492 15.609 17.203 1 93.62 113 VAL B O 1
ATOM 1980 N N . LEU B 1 114 ? -6.773 14.383 15.852 1 96.12 114 LEU B N 1
ATOM 1981 C CA . LEU B 1 114 ? -5.746 14.195 14.828 1 96.12 114 LEU B CA 1
ATOM 1982 C C . LEU B 1 114 ? -6.129 14.906 13.539 1 96.12 114 LEU B C 1
ATOM 1984 O O . LEU B 1 114 ? -7.262 14.781 13.07 1 96.12 114 LEU B O 1
ATOM 1988 N N . HIS B 1 115 ? -5.211 15.695 13.062 1 96.75 115 HIS B N 1
ATOM 1989 C CA . HIS B 1 115 ? -5.391 16.328 11.766 1 96.75 115 HIS B CA 1
ATOM 1990 C C . HIS B 1 115 ? -4.676 15.555 10.664 1 96.75 115 HIS B C 1
ATOM 1992 O O . HIS B 1 115 ? -3.566 15.062 10.875 1 96.75 115 HIS B O 1
ATOM 1998 N N . LEU B 1 116 ? -5.359 15.383 9.57 1 97.62 116 LEU B N 1
ATOM 1999 C CA . LEU B 1 116 ? -4.742 14.766 8.398 1 97.62 116 LEU B CA 1
ATOM 2000 C C . LEU B 1 116 ? -4.305 15.828 7.391 1 97.62 116 LEU B C 1
ATOM 2002 O O . LEU B 1 116 ? -5.133 16.562 6.863 1 97.62 116 LEU B O 1
ATOM 2006 N N . ALA B 1 117 ? -3.029 15.945 7.18 1 96.5 117 ALA B N 1
ATOM 2007 C CA . ALA B 1 117 ? -2.479 16.828 6.152 1 96.5 117 ALA B CA 1
ATOM 2008 C C . ALA B 1 117 ? -2.289 16.078 4.836 1 96.5 117 ALA B C 1
ATOM 2010 O O . ALA B 1 117 ? -1.454 15.18 4.738 1 96.5 117 ALA B O 1
ATOM 2011 N N . THR B 1 118 ? -3.053 16.484 3.844 1 96.69 118 THR B N 1
ATOM 2012 C CA . THR B 1 118 ? -2.998 15.805 2.549 1 96.69 118 THR B CA 1
ATOM 2013 C C . THR B 1 118 ? -3.379 16.766 1.426 1 96.69 118 THR B C 1
ATOM 2015 O O . THR B 1 118 ? -4.191 17.672 1.626 1 96.69 118 THR B O 1
ATOM 2018 N N . PHE B 1 119 ? -2.809 16.594 0.248 1 95 119 PHE B N 1
ATOM 2019 C CA . PHE B 1 119 ? -3.193 17.344 -0.941 1 95 119 PHE B CA 1
ATOM 2020 C C . PHE B 1 119 ? -3.975 16.453 -1.909 1 95 119 PHE B C 1
ATOM 2022 O O . PHE B 1 119 ? -4.219 16.844 -3.053 1 95 119 PHE B O 1
ATOM 2029 N N . ASP B 1 120 ? -4.23 15.281 -1.423 1 95.94 120 ASP B N 1
ATOM 2030 C CA . ASP B 1 120 ? -5.09 14.383 -2.182 1 95.94 120 ASP B CA 1
ATOM 2031 C C . ASP B 1 120 ? -6.559 14.602 -1.825 1 95.94 120 ASP B C 1
ATOM 2033 O O . ASP B 1 120 ? -7.004 14.211 -0.742 1 95.94 120 ASP B O 1
ATOM 2037 N N . ASP B 1 121 ? -7.32 15.07 -2.756 1 96.62 121 ASP B N 1
ATOM 2038 C CA . ASP B 1 121 ? -8.711 15.445 -2.531 1 96.62 121 ASP B CA 1
ATOM 2039 C C . ASP B 1 121 ? -9.562 14.227 -2.186 1 96.62 121 ASP B C 1
ATOM 2041 O O . ASP B 1 121 ? -10.5 14.32 -1.396 1 96.62 121 ASP B O 1
ATOM 2045 N N . GLU B 1 122 ? -9.266 13.133 -2.783 1 95.44 122 GLU B N 1
ATOM 2046 C CA . GLU B 1 122 ? -10.023 11.914 -2.502 1 95.44 122 GLU B CA 1
ATOM 2047 C C . GLU B 1 122 ? -9.797 11.438 -1.07 1 95.44 122 GLU B C 1
ATOM 2049 O O . GLU B 1 122 ? -10.75 11.117 -0.358 1 95.44 122 GLU B O 1
ATOM 2054 N N . LEU B 1 123 ? -8.555 11.391 -0.637 1 97.75 123 LEU B N 1
ATOM 2055 C CA . LEU B 1 123 ? -8.242 11.008 0.734 1 97.75 123 LEU B CA 1
ATOM 2056 C C . LEU B 1 123 ? -8.836 12 1.728 1 97.75 123 LEU B C 1
ATOM 2058 O O . LEU B 1 123 ? -9.383 11.602 2.758 1 97.75 123 LEU B O 1
ATOM 2062 N N . ALA B 1 124 ? -8.773 13.281 1.368 1 97.75 124 ALA B N 1
ATOM 2063 C CA . ALA B 1 124 ? -9.336 14.328 2.225 1 97.75 124 ALA B CA 1
ATOM 2064 C C . ALA B 1 124 ? -10.828 14.109 2.445 1 97.75 124 ALA B C 1
ATOM 2066 O O . ALA B 1 124 ? -11.32 14.195 3.576 1 97.75 124 ALA B O 1
ATOM 2067 N N . LEU B 1 125 ? -11.492 13.82 1.375 1 97.25 125 LEU B N 1
ATOM 2068 C CA . LEU B 1 125 ? -12.938 13.633 1.427 1 97.25 125 LEU B CA 1
ATOM 2069 C C . LEU B 1 125 ? -13.305 12.453 2.33 1 97.25 125 LEU B C 1
ATOM 2071 O O . LEU B 1 125 ? -14.172 12.578 3.197 1 97.25 125 LEU B O 1
ATOM 2075 N N . VAL B 1 126 ? -12.656 11.359 2.182 1 97.25 126 VAL B N 1
ATOM 2076 C CA . VAL B 1 126 ? -12.969 10.164 2.955 1 97.25 126 VAL B CA 1
ATOM 2077 C C . VAL B 1 126 ? -12.586 10.383 4.418 1 97.25 126 VAL B C 1
ATOM 2079 O O . VAL B 1 126 ? -13.273 9.906 5.32 1 97.25 126 VAL B O 1
ATOM 2082 N N . ALA B 1 127 ? -11.469 11.047 4.648 1 97.75 127 ALA B N 1
ATOM 2083 C CA . ALA B 1 127 ? -11.031 11.367 6.004 1 97.75 127 ALA B CA 1
ATOM 2084 C C . ALA B 1 127 ? -12.094 12.18 6.746 1 97.75 127 ALA B C 1
ATOM 2086 O O . ALA B 1 127 ? -12.406 11.883 7.902 1 97.75 127 ALA B O 1
ATOM 2087 N N . ARG B 1 128 ? -12.664 13.211 6.07 1 97.06 128 ARG B N 1
ATOM 2088 C CA . ARG B 1 128 ? -13.711 14.023 6.676 1 97.06 128 ARG B CA 1
ATOM 2089 C C . ARG B 1 128 ? -14.938 13.18 7.012 1 97.06 128 ARG B C 1
ATOM 2091 O O . ARG B 1 128 ? -15.555 13.359 8.062 1 97.06 128 ARG B O 1
ATOM 2098 N N . ALA B 1 129 ? -15.211 12.25 6.152 1 95.75 129 ALA B N 1
ATOM 2099 C CA . ALA B 1 129 ? -16.344 11.344 6.371 1 95.75 129 ALA B CA 1
ATOM 2100 C C . ALA B 1 129 ? -16.109 10.461 7.594 1 95.75 129 ALA B C 1
ATOM 2102 O O . ALA B 1 129 ? -17.062 9.938 8.18 1 95.75 129 ALA B O 1
ATOM 2103 N N . HIS B 1 130 ? -14.891 10.273 8.016 1 95 130 HIS B N 1
ATOM 2104 C CA . HIS B 1 130 ? -14.539 9.484 9.195 1 95 130 HIS B CA 1
ATOM 2105 C C . HIS B 1 130 ? -14.172 10.375 10.375 1 95 130 HIS B C 1
ATOM 2107 O O . HIS B 1 130 ? -13.453 9.953 11.281 1 95 130 HIS B O 1
ATOM 2113 N N . ASP B 1 131 ? -14.484 11.664 10.25 1 92.94 131 ASP B N 1
ATOM 2114 C CA . ASP B 1 131 ? -14.422 12.648 11.32 1 92.94 131 ASP B CA 1
ATOM 2115 C C . ASP B 1 131 ? -12.977 13.023 11.641 1 92.94 131 ASP B C 1
ATOM 2117 O O . ASP B 1 131 ? -12.625 13.242 12.797 1 92.94 131 ASP B O 1
ATOM 2121 N N . LEU B 1 132 ? -12.203 12.906 10.664 1 95.75 132 LEU B N 1
ATOM 2122 C CA . LEU B 1 132 ? -10.875 13.5 10.781 1 95.75 132 LEU B CA 1
ATOM 2123 C C . LEU B 1 132 ? -10.867 14.938 10.273 1 95.75 132 LEU B C 1
ATOM 2125 O O . LEU B 1 132 ? -11.539 15.25 9.281 1 95.75 132 LEU B O 1
ATOM 2129 N N . ARG B 1 133 ? -10.164 15.75 10.945 1 96.06 133 ARG B N 1
ATOM 2130 C CA . ARG B 1 133 ? -9.922 17.094 10.43 1 96.06 133 ARG B CA 1
ATOM 2131 C C . ARG B 1 133 ? -8.844 17.078 9.352 1 96.06 133 ARG B C 1
ATOM 2133 O O . ARG B 1 133 ? -7.855 16.359 9.469 1 96.06 133 ARG B O 1
ATOM 2140 N N . VAL B 1 134 ? -9.102 17.812 8.305 1 96.56 134 VAL B N 1
ATOM 2141 C CA . VAL B 1 134 ? -8.148 17.812 7.195 1 96.56 134 VAL B CA 1
ATOM 2142 C C . VAL B 1 134 ? -7.531 19.203 7.051 1 96.56 134 VAL B C 1
ATOM 2144 O O . VAL B 1 134 ? -8.234 20.219 7.137 1 96.56 134 VAL B O 1
ATOM 2147 N N . ILE B 1 135 ? -6.324 19.219 6.891 1 92.25 135 ILE B N 1
ATOM 2148 C CA . ILE B 1 135 ? -5.621 20.469 6.629 1 92.25 135 ILE B CA 1
ATOM 2149 C C . ILE B 1 135 ? -4.828 20.359 5.332 1 92.25 135 ILE B C 1
ATOM 2151 O O . ILE B 1 135 ? -4.43 19.266 4.934 1 92.25 135 ILE B O 1
#

Radius of gyration: 19.01 Å; Cα contacts (8 Å, |Δi|>4): 407; chains: 2; bounding box: 48×56×40 Å